Protein AF-A0A2S2NAG1-F1 (afdb_monomer_lite)

Radius of gyration: 18.67 Å; chains: 1; bounding box: 41×44×54 Å

Secondary structure (DSSP, 8-state):
--TT----S--HHHHHHHHHHHHHTTHHHHS-------GGGGTTB-STT-TT-HHHHHSSSTTT-SS-EEEEEE-TTS-EEEEEEE----SSBPPTTGGGSEE--HHHHHHHHHHHSS--S-EEEEESS-GGGEE--SS--HHHHHHH-TTEEEEEE-SSGGGTTT-S-EEEE-TTS-EEEEPPPSSSS-EEEEEEEETTEEEEEEEETT----EEEEES--TTSB-TT---HHHHHHTTS--EEEE-

Organism: Schizaphis graminum (NCBI:txid13262)

Foldseek 3Di:
DPPPPQDQADDLVVLVVVLCCCVVVVVVVPDDDDDDDALSQLRPAQALPGPSNSCCVRPPCCVVDVAKDKDWDADPVRAIEIEIEHGQADHNRYGPDVSQAGEDEPVNLVVSLVRLPDDPHAYEYEYADDQVRYDYPDDDGPLNSQLVRLRRAEYEYERCQCVVVVRQWDWDQDPSQHIYGYAHDCPPQVKDKDWDDDQQFIWIDIDHPPDPWDKTWPPPGDVSRGRHPRDDPVNVVVRNPDTDIDTD

pLDDT: mean 88.75, std 11.05, range [37.75, 98.62]

InterPro domains:
  IPR029052 Metallo-dependent phosphatase-like [G3DSA:3.60.21.10] (3-219)
  IPR029052 Metallo-dependent phosphatase-like [SSF56300] (11-220)

Sequence (248 aa):
KKKDGIGSTQYEGEWIAYHNVLTSGKVSEKTKWLDIRGNHDSFDVNNLDSPKNFYRKYSVQGQSHPRSYKYKVTNNAGMSLNMIAVDACLDPGPKRPFNFIGNLDEYEILELQSLANNTKDPIVWFGHYPTSCIFTPGINNVRSIIGENPMSIVYLCGHLHTLGGLVPQMYTMQNEGFAELELGDWKDGRTYRLLAFDHGSFSFIDIHHGQWPIILVTNPKIPWLTIRDMETEEDRKANIKYIRLLYI

Structure (mmCIF, N/CA/C/O backbone):
data_AF-A0A2S2NAG1-F1
#
_entry.id   AF-A0A2S2NAG1-F1
#
loop_
_atom_site.group_PDB
_atom_site.id
_atom_site.type_symbol
_atom_site.label_atom_id
_atom_site.label_alt_id
_atom_site.label_comp_id
_atom_site.label_asym_id
_atom_site.label_entity_id
_atom_site.label_seq_id
_atom_site.pdbx_PDB_ins_code
_atom_site.Cartn_x
_atom_site.Cartn_y
_atom_site.Cartn_z
_atom_site.occupancy
_atom_site.B_iso_or_equiv
_atom_site.auth_seq_id
_atom_site.auth_comp_id
_atom_site.auth_asym_id
_atom_site.auth_atom_id
_atom_site.pdbx_PDB_model_num
ATOM 1 N N . LYS A 1 1 ? 3.427 -19.360 -19.756 1.00 49.25 1 LYS A N 1
ATOM 2 C CA . LYS A 1 1 ? 4.463 -19.089 -18.725 1.00 49.25 1 LYS A CA 1
ATOM 3 C C . LYS A 1 1 ? 5.658 -20.001 -18.996 1.00 49.25 1 LYS A C 1
ATOM 5 O O . LYS A 1 1 ? 5.417 -21.166 -19.289 1.00 49.25 1 LYS A O 1
ATOM 10 N N . LYS A 1 2 ? 6.914 -19.517 -18.948 1.00 40.81 2 LYS A N 1
ATOM 11 C CA . LYS A 1 2 ? 8.059 -20.443 -18.795 1.00 40.81 2 LYS A CA 1
ATOM 12 C C . LYS A 1 2 ? 7.829 -21.233 -17.502 1.00 40.81 2 LYS A C 1
ATOM 14 O O . LYS A 1 2 ? 7.310 -20.654 -16.547 1.00 40.81 2 LYS A O 1
ATOM 19 N N . LYS A 1 3 ? 8.151 -22.529 -17.515 1.00 37.75 3 LYS A N 1
ATOM 20 C CA . LYS A 1 3 ? 7.807 -23.511 -16.470 1.00 37.75 3 LYS A CA 1
ATOM 21 C C . LYS A 1 3 ? 8.214 -23.096 -15.046 1.00 37.75 3 LYS A C 1
ATOM 23 O O . LYS A 1 3 ? 7.589 -23.560 -14.106 1.00 37.75 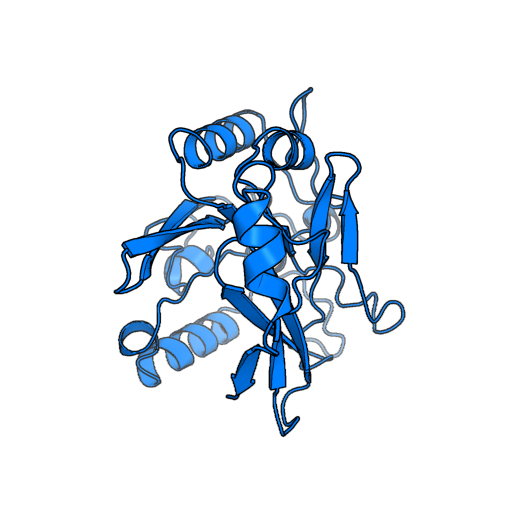3 LYS A O 1
ATOM 28 N N . ASP A 1 4 ? 9.145 -22.151 -14.912 1.00 44.66 4 ASP A N 1
ATOM 29 C CA . ASP A 1 4 ? 9.757 -21.806 -13.626 1.00 44.66 4 ASP A CA 1
ATOM 30 C C . ASP A 1 4 ? 9.275 -20.470 -13.028 1.00 44.66 4 ASP A C 1
ATOM 32 O O . ASP A 1 4 ? 9.707 -20.088 -11.950 1.00 44.66 4 ASP A O 1
ATOM 36 N N . GLY A 1 5 ? 8.407 -19.699 -13.701 1.00 49.88 5 GLY A N 1
ATOM 37 C CA . GLY A 1 5 ? 7.930 -18.407 -13.164 1.00 49.88 5 GLY A CA 1
ATOM 38 C C . GLY A 1 5 ? 8.998 -17.296 -13.061 1.00 49.88 5 GLY A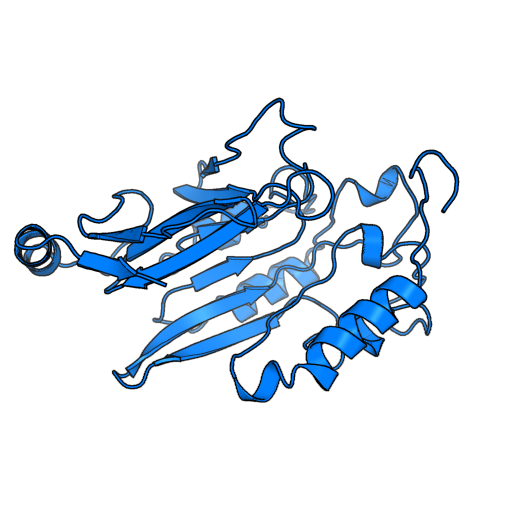 C 1
ATOM 39 O O . GLY A 1 5 ? 8.688 -16.183 -12.646 1.00 49.88 5 GLY A O 1
ATOM 40 N N . ILE A 1 6 ? 10.232 -17.558 -13.508 1.00 54.38 6 ILE A N 1
ATOM 41 C CA . ILE A 1 6 ? 11.393 -16.645 -13.513 1.00 54.38 6 ILE A CA 1
ATOM 42 C C . ILE A 1 6 ? 11.359 -15.733 -14.761 1.00 54.38 6 ILE A C 1
ATOM 44 O O . ILE A 1 6 ? 12.275 -15.709 -15.580 1.00 54.38 6 ILE A O 1
ATOM 48 N N . GLY A 1 7 ? 10.247 -15.031 -14.985 1.00 58.84 7 GLY A N 1
ATOM 49 C CA . GLY A 1 7 ? 10.110 -14.080 -16.095 1.00 58.84 7 GLY A CA 1
ATOM 50 C C . GLY A 1 7 ? 10.268 -12.633 -15.630 1.00 58.84 7 GLY A C 1
ATOM 51 O O . GLY A 1 7 ? 9.562 -12.216 -14.720 1.00 58.84 7 GLY A O 1
ATOM 52 N N . SER A 1 8 ? 11.138 -11.858 -16.284 1.00 67.81 8 SER A N 1
ATOM 53 C CA . SER A 1 8 ? 11.286 -10.405 -16.071 1.00 67.81 8 SER A CA 1
ATOM 54 C C . SER A 1 8 ? 10.543 -9.618 -17.156 1.00 67.81 8 SER A C 1
ATOM 56 O O . SER A 1 8 ? 11.139 -8.852 -17.914 1.00 67.81 8 SER A O 1
ATOM 58 N N . THR A 1 9 ? 9.261 -9.914 -17.356 1.00 72.81 9 THR A N 1
ATOM 59 C CA . THR A 1 9 ? 8.435 -9.272 -18.390 1.00 72.81 9 THR A CA 1
ATOM 60 C C . THR A 1 9 ? 7.017 -9.137 -17.872 1.00 72.81 9 THR A C 1
ATOM 62 O O . THR A 1 9 ? 6.529 -10.038 -17.191 1.00 72.81 9 THR A O 1
ATOM 65 N N . GLN A 1 10 ? 6.370 -8.027 -18.208 1.00 83.44 10 GLN A N 1
ATOM 66 C CA . GLN A 1 10 ? 4.941 -7.865 -17.993 1.00 83.44 10 GLN A CA 1
ATOM 67 C C . GLN A 1 10 ? 4.146 -8.727 -18.973 1.00 83.44 10 GLN A C 1
ATOM 69 O O . GLN A 1 10 ? 4.497 -8.844 -20.148 1.00 83.44 10 GLN A O 1
ATOM 74 N N . TYR A 1 11 ? 3.029 -9.279 -18.515 1.00 88.12 11 TYR A N 1
ATOM 75 C CA . TYR A 1 11 ? 2.107 -10.010 -19.375 1.00 88.12 11 TYR A CA 1
ATOM 76 C C . TYR A 1 11 ? 0.829 -9.194 -19.541 1.00 88.12 11 TYR A C 1
ATOM 78 O O . TYR A 1 11 ? 0.032 -9.094 -18.614 1.00 88.12 11 TYR A O 1
ATOM 86 N N . GLU A 1 12 ? 0.604 -8.637 -20.734 1.00 92.50 12 GLU A N 1
ATOM 87 C CA . GLU A 1 12 ? -0.596 -7.829 -21.008 1.00 92.50 12 GLU A CA 1
ATOM 88 C C . GLU A 1 12 ? -1.890 -8.608 -20.725 1.00 92.50 12 GLU A C 1
ATOM 90 O O . GLU A 1 12 ? -2.852 -8.050 -20.214 1.00 92.50 12 GLU A O 1
ATOM 95 N N . GLY A 1 13 ? -1.896 -9.922 -20.971 1.00 94.38 13 GLY A N 1
ATOM 96 C CA . GLY A 1 13 ? -3.037 -10.780 -20.649 1.00 94.38 13 GLY A CA 1
ATOM 97 C C . GLY A 1 13 ? -3.402 -10.806 -19.157 1.00 94.38 13 GLY A C 1
ATOM 98 O O . GLY A 1 13 ? -4.583 -10.906 -18.839 1.00 94.38 13 GLY A O 1
ATOM 99 N N . GLU A 1 14 ? -2.429 -10.680 -18.244 1.00 93.19 14 GLU A N 1
ATOM 100 C CA . GLU A 1 14 ? -2.702 -10.596 -16.798 1.00 93.19 14 GLU A CA 1
ATOM 101 C C . GLU A 1 14 ? -3.359 -9.248 -16.451 1.00 93.19 14 GLU A C 1
ATOM 103 O O . GLU A 1 14 ? -4.329 -9.213 -15.695 1.00 93.19 14 GLU A O 1
ATOM 108 N N . TRP A 1 15 ? -2.926 -8.161 -17.094 1.00 95.50 15 TRP A N 1
ATOM 109 C CA . TRP A 1 15 ? -3.542 -6.838 -16.963 1.00 95.50 15 TRP A CA 1
ATOM 110 C C . TRP A 1 15 ? -4.946 -6.749 -17.566 1.00 95.50 15 TRP A C 1
ATOM 112 O O . TRP A 1 15 ? -5.837 -6.159 -16.959 1.00 95.50 15 TRP A O 1
ATOM 122 N N . ILE A 1 16 ? -5.174 -7.372 -18.725 1.00 97.31 16 ILE A N 1
ATOM 123 C CA . ILE A 1 16 ? -6.509 -7.477 -19.328 1.00 97.31 16 ILE A CA 1
ATOM 124 C C . ILE A 1 16 ? -7.436 -8.269 -18.402 1.00 97.31 16 ILE A C 1
ATOM 126 O O . ILE A 1 16 ? -8.569 -7.853 -18.172 1.00 97.31 16 ILE A O 1
ATOM 130 N N . ALA A 1 17 ? -6.968 -9.385 -17.833 1.00 96.56 17 ALA A N 1
ATOM 131 C CA . ALA A 1 17 ? -7.755 -10.162 -16.880 1.00 96.56 17 ALA A CA 1
ATOM 132 C C . ALA A 1 17 ? -8.108 -9.337 -15.631 1.00 96.56 17 ALA A C 1
ATOM 134 O O . ALA A 1 17 ? -9.273 -9.302 -15.240 1.00 96.56 17 ALA A O 1
ATOM 135 N N . TYR A 1 18 ? -7.131 -8.630 -15.056 1.00 96.12 18 TYR A N 1
ATOM 136 C CA . TYR A 1 18 ? -7.341 -7.701 -13.944 1.00 96.12 18 TYR A CA 1
ATOM 137 C C . TYR A 1 18 ? -8.402 -6.641 -14.275 1.00 96.12 18 TYR A C 1
ATOM 139 O O . TYR A 1 18 ? -9.404 -6.517 -13.569 1.00 96.12 18 TYR A O 1
ATOM 147 N N . HIS A 1 19 ? -8.238 -5.937 -15.396 1.00 97.31 19 HIS A N 1
ATOM 148 C CA . HIS A 1 19 ? -9.169 -4.906 -15.848 1.00 97.31 19 HIS A CA 1
ATOM 149 C C . HIS A 1 19 ? -10.584 -5.456 -16.067 1.00 97.31 19 HIS A C 1
ATOM 151 O O . HIS A 1 19 ? -11.571 -4.853 -15.638 1.00 97.31 19 HIS A O 1
ATOM 157 N N . ASN A 1 20 ? -10.696 -6.628 -16.694 1.00 97.69 20 ASN A N 1
ATOM 158 C CA . ASN A 1 20 ? -11.976 -7.277 -16.960 1.00 97.69 20 ASN A CA 1
ATOM 159 C C . ASN A 1 20 ? -12.688 -7.686 -15.670 1.00 97.69 20 ASN A C 1
ATOM 161 O O . ASN A 1 20 ? -13.899 -7.508 -15.576 1.00 97.69 20 ASN A O 1
ATOM 165 N N . VAL A 1 21 ? -11.973 -8.198 -14.662 1.00 96.44 21 VAL A N 1
ATOM 166 C CA . VAL A 1 21 ? -12.572 -8.530 -13.356 1.00 96.44 21 VAL A CA 1
ATOM 167 C C . VAL A 1 21 ? -13.165 -7.282 -12.703 1.00 96.44 21 VAL A C 1
ATOM 169 O O . VAL A 1 21 ? -14.308 -7.315 -12.244 1.00 96.44 21 VAL A O 1
ATOM 172 N N . LEU A 1 22 ? -12.436 -6.163 -12.711 1.00 96.56 22 LEU A N 1
ATOM 173 C CA . LEU A 1 22 ? -12.912 -4.918 -12.106 1.00 96.56 22 LEU A CA 1
ATOM 174 C C . LEU A 1 22 ? -14.117 -4.322 -12.843 1.00 96.56 22 LEU A C 1
ATOM 176 O O . LEU A 1 22 ? -15.089 -3.903 -12.209 1.00 96.56 22 LEU A O 1
ATOM 180 N N . THR A 1 23 ? -14.067 -4.301 -14.175 1.00 96.00 23 THR A N 1
ATOM 181 C CA . THR A 1 23 ? -15.114 -3.701 -15.016 1.00 96.00 23 THR A CA 1
ATOM 182 C C . THR A 1 23 ? -16.369 -4.565 -15.085 1.00 96.00 23 THR A C 1
ATOM 184 O O . THR A 1 23 ? -17.459 -4.069 -14.808 1.00 96.00 23 THR A O 1
ATOM 187 N N . SER A 1 24 ? -16.241 -5.864 -15.370 1.00 96.69 24 SER A N 1
ATOM 188 C CA . SER A 1 24 ? -17.389 -6.785 -15.407 1.00 96.69 24 SER A CA 1
ATOM 189 C C . SER A 1 24 ? -18.043 -6.952 -14.033 1.00 96.69 24 SER A C 1
ATOM 191 O O . SER A 1 24 ? -19.267 -7.027 -13.936 1.00 96.69 24 SER A O 1
ATOM 193 N N . GLY A 1 25 ? -17.244 -6.930 -12.960 1.00 95.00 25 GLY A N 1
ATOM 194 C CA . GLY A 1 25 ? -17.728 -6.960 -11.581 1.00 95.00 25 GLY A CA 1
ATOM 195 C C . GLY A 1 25 ? -18.349 -5.644 -11.100 1.00 95.00 25 GLY A C 1
ATOM 196 O O . GLY A 1 25 ? -18.925 -5.623 -10.002 1.00 95.00 25 GLY A O 1
ATOM 197 N N . LYS A 1 26 ? -18.240 -4.567 -11.901 1.00 96.00 26 LYS A N 1
ATOM 198 C CA . LYS A 1 26 ? -18.669 -3.199 -11.564 1.00 96.00 26 LYS A CA 1
ATOM 199 C C . LYS A 1 26 ? -18.128 -2.760 -10.202 1.00 96.00 26 LYS A C 1
ATOM 201 O O . LYS A 1 26 ? -18.850 -2.212 -9.371 1.00 96.00 26 LYS A O 1
ATOM 206 N N . VAL A 1 27 ? -16.855 -3.059 -9.935 1.00 95.69 27 VAL A N 1
ATOM 207 C CA . VAL A 1 27 ? -16.249 -2.871 -8.605 1.00 95.69 27 VAL A CA 1
ATOM 208 C C . VAL A 1 27 ? -16.301 -1.406 -8.179 1.00 95.69 27 VAL A C 1
ATOM 210 O O . VAL A 1 27 ? -16.669 -1.116 -7.043 1.00 95.69 27 VAL A O 1
ATOM 213 N N . SER A 1 28 ? -16.031 -0.488 -9.108 1.00 91.44 28 SER A N 1
ATOM 214 C CA . SER A 1 28 ? -16.070 0.958 -8.869 1.00 91.44 28 SER A CA 1
ATOM 215 C C . SER A 1 28 ? -17.459 1.503 -8.512 1.00 91.44 28 SER A C 1
ATOM 217 O O . SER A 1 28 ? -17.537 2.569 -7.909 1.00 91.44 28 SER A O 1
ATOM 219 N N . GLU A 1 29 ? -18.545 0.790 -8.841 1.00 94.62 29 GLU A N 1
ATOM 220 C CA . GLU A 1 29 ? -19.914 1.156 -8.438 1.00 94.62 29 GLU A CA 1
ATOM 221 C C . GLU A 1 29 ? -20.208 0.762 -6.978 1.00 94.62 29 GLU A C 1
ATOM 223 O O . GLU A 1 29 ? -21.140 1.285 -6.374 1.00 94.62 29 GLU A O 1
ATOM 228 N N . LYS A 1 30 ? -19.426 -0.165 -6.405 1.00 93.12 30 LYS A N 1
ATOM 229 C CA . LYS A 1 30 ? -19.651 -0.733 -5.063 1.00 93.12 30 LYS A CA 1
ATOM 230 C C . LYS A 1 30 ? -18.661 -0.224 -4.027 1.00 93.12 30 LYS A C 1
ATOM 232 O O . LYS A 1 30 ? -19.003 -0.098 -2.856 1.00 93.12 30 LYS A O 1
ATOM 237 N N . THR A 1 31 ? -17.419 0.007 -4.435 1.00 93.19 31 THR A N 1
ATOM 238 C CA . THR A 1 31 ? -16.348 0.436 -3.540 1.00 93.19 31 THR A CA 1
ATOM 239 C C . THR A 1 31 ? -15.294 1.227 -4.297 1.00 93.19 31 THR A C 1
ATOM 241 O O . THR A 1 31 ? -15.113 1.074 -5.508 1.00 93.19 31 THR A O 1
ATOM 244 N N . LYS A 1 32 ? -14.556 2.071 -3.575 1.00 95.06 32 LYS A N 1
ATOM 245 C CA . LYS A 1 32 ? -13.394 2.734 -4.152 1.00 95.06 32 LYS A CA 1
ATOM 246 C C . LYS A 1 32 ? -12.256 1.726 -4.284 1.00 95.06 32 LYS A C 1
ATOM 248 O O . LYS A 1 32 ? -11.850 1.110 -3.305 1.00 95.06 32 LYS A O 1
ATOM 253 N N . TRP A 1 33 ? -11.718 1.607 -5.493 1.00 96.94 33 TRP A N 1
ATOM 254 C CA . TRP A 1 33 ? -10.551 0.780 -5.775 1.00 96.94 33 TRP A CA 1
ATOM 255 C C . TRP A 1 33 ? -9.306 1.655 -5.920 1.00 96.94 33 TRP A C 1
ATOM 257 O O . TRP A 1 33 ? -9.256 2.508 -6.810 1.00 96.94 33 TRP A O 1
ATOM 267 N N . LEU A 1 34 ? -8.334 1.471 -5.027 1.00 97.69 34 LEU A N 1
ATOM 268 C CA . LEU A 1 34 ? -7.050 2.169 -5.036 1.00 97.69 34 LEU A CA 1
ATOM 269 C C . LEU A 1 34 ? -5.962 1.153 -5.380 1.00 97.69 34 LEU A C 1
ATOM 271 O O . LEU A 1 34 ? -5.789 0.174 -4.660 1.00 97.69 34 LEU A O 1
ATOM 275 N N . ASP A 1 35 ? -5.260 1.373 -6.485 1.00 97.50 35 ASP A N 1
ATOM 276 C CA . ASP A 1 35 ? -4.151 0.536 -6.927 1.00 97.50 35 ASP A CA 1
ATOM 277 C C . ASP A 1 35 ? -2.884 1.370 -7.135 1.00 97.50 35 ASP A C 1
ATOM 279 O O . ASP A 1 35 ? -2.932 2.581 -7.345 1.00 97.50 35 ASP A O 1
ATOM 283 N N . ILE A 1 36 ? -1.736 0.715 -7.006 1.00 97.69 36 ILE A N 1
ATOM 284 C CA . ILE A 1 36 ? -0.416 1.259 -7.313 1.00 97.69 36 ILE A CA 1
ATOM 285 C C . ILE A 1 36 ? 0.423 0.116 -7.873 1.00 97.69 36 ILE A C 1
ATOM 287 O O . ILE A 1 36 ? 0.226 -1.045 -7.505 1.00 97.69 36 ILE A O 1
ATOM 291 N N . ARG A 1 37 ? 1.312 0.426 -8.810 1.00 95.06 37 ARG A N 1
ATOM 292 C CA . ARG A 1 37 ? 2.131 -0.585 -9.484 1.00 95.06 37 ARG A CA 1
ATOM 293 C C . ARG A 1 37 ? 3.214 -1.158 -8.572 1.00 95.06 37 ARG A C 1
ATOM 295 O O . ARG A 1 37 ? 3.752 -0.461 -7.712 1.00 95.06 37 ARG A O 1
ATOM 302 N N . GLY A 1 38 ? 3.551 -2.422 -8.802 1.00 93.94 38 GLY A N 1
ATOM 303 C CA . GLY A 1 38 ? 4.709 -3.078 -8.213 1.00 93.94 38 GLY A CA 1
ATOM 304 C C . GLY A 1 38 ? 5.879 -3.225 -9.180 1.00 93.94 38 GLY A C 1
ATOM 305 O O . GLY A 1 38 ? 5.833 -2.845 -10.349 1.00 93.94 38 GLY A O 1
ATOM 306 N N . ASN A 1 39 ? 6.953 -3.845 -8.704 1.00 91.25 39 ASN A N 1
ATOM 307 C CA . ASN A 1 39 ? 8.184 -3.995 -9.478 1.00 91.25 39 ASN A CA 1
ATOM 308 C C . ASN A 1 39 ? 8.021 -4.851 -10.747 1.00 91.25 39 ASN A C 1
ATOM 310 O O . ASN A 1 39 ? 8.737 -4.662 -11.728 1.00 91.25 39 ASN A O 1
ATOM 314 N N . HIS A 1 40 ? 7.099 -5.815 -10.728 1.00 90.25 40 HIS A N 1
ATOM 315 C CA . HIS A 1 40 ? 6.779 -6.648 -11.887 1.00 90.25 40 HIS A CA 1
ATOM 316 C C . HIS A 1 40 ? 6.009 -5.877 -12.973 1.00 90.25 40 HIS A C 1
ATOM 318 O O . HIS A 1 40 ? 6.102 -6.223 -14.152 1.00 90.25 40 HIS A O 1
ATOM 324 N N . ASP A 1 41 ? 5.318 -4.807 -12.586 1.00 89.19 41 ASP A N 1
ATOM 325 C CA . ASP A 1 41 ? 4.484 -3.958 -13.442 1.00 89.19 41 ASP A CA 1
ATOM 326 C C . ASP A 1 41 ? 5.280 -2.845 -14.135 1.00 89.19 41 ASP A C 1
ATOM 328 O O . ASP A 1 41 ? 4.767 -2.136 -14.997 1.00 89.19 41 ASP A O 1
ATOM 332 N N . SER A 1 42 ? 6.549 -2.683 -13.764 1.00 86.75 42 SER A N 1
ATOM 333 C CA . SER A 1 42 ? 7.491 -1.761 -14.399 1.00 86.75 42 SER A CA 1
ATOM 334 C C . SER A 1 42 ? 8.500 -2.476 -15.303 1.00 86.75 42 SER A C 1
ATOM 336 O O . SER A 1 42 ? 9.312 -1.822 -15.948 1.00 86.75 42 SER A O 1
ATOM 338 N N . PHE A 1 43 ? 8.438 -3.806 -15.442 1.00 84.94 43 PHE A N 1
ATOM 339 C CA . PHE A 1 43 ? 9.377 -4.529 -16.303 1.00 84.94 43 PHE A CA 1
ATOM 340 C C . PHE A 1 43 ? 9.307 -4.096 -17.769 1.00 84.94 43 PHE A C 1
ATOM 342 O O . PHE A 1 43 ? 8.251 -4.196 -18.399 1.00 84.94 43 PHE A O 1
ATOM 349 N N . ASP A 1 44 ? 10.472 -3.764 -18.339 1.00 81.75 44 ASP A N 1
ATOM 350 C CA . ASP A 1 44 ? 10.623 -3.426 -19.766 1.00 81.75 44 ASP A CA 1
ATOM 351 C C . ASP A 1 44 ? 9.815 -2.170 -20.158 1.00 81.75 44 ASP A C 1
ATOM 353 O O . ASP A 1 44 ? 9.381 -2.021 -21.304 1.00 81.75 44 ASP A O 1
ATOM 357 N N . VAL A 1 45 ? 9.593 -1.272 -19.188 1.00 86.56 45 VAL A N 1
ATOM 358 C CA . VAL A 1 45 ? 8.940 0.029 -19.375 1.00 86.56 45 VAL A CA 1
ATOM 359 C C . VAL A 1 45 ? 10.015 1.102 -19.495 1.00 86.56 45 VAL A C 1
ATOM 361 O O . VAL A 1 45 ? 10.690 1.426 -18.527 1.00 86.56 45 VAL A O 1
ATOM 364 N N . ASN A 1 46 ? 10.177 1.655 -20.697 1.00 86.31 46 ASN A N 1
ATOM 365 C CA . ASN A 1 46 ? 11.232 2.634 -20.984 1.00 86.31 46 ASN A CA 1
ATOM 366 C C . ASN A 1 46 ? 11.006 4.011 -20.342 1.00 86.31 46 ASN A C 1
ATOM 368 O O . ASN A 1 46 ? 11.961 4.759 -20.180 1.00 86.31 46 ASN A O 1
ATOM 372 N N . ASN A 1 47 ? 9.752 4.380 -20.100 1.00 88.94 47 ASN A N 1
ATOM 373 C CA . ASN A 1 47 ? 9.343 5.611 -19.428 1.00 88.94 47 ASN A CA 1
ATOM 374 C C . ASN A 1 47 ? 7.851 5.522 -19.075 1.00 88.94 47 ASN A C 1
ATOM 376 O O . ASN A 1 47 ? 7.140 4.630 -19.564 1.00 88.94 47 ASN A O 1
ATOM 380 N N . LEU A 1 48 ? 7.351 6.478 -18.290 1.00 87.88 48 LEU A N 1
ATOM 381 C CA . LEU A 1 48 ? 5.933 6.554 -17.933 1.00 87.88 48 LEU A CA 1
ATOM 382 C C . LEU A 1 48 ? 4.987 6.592 -19.140 1.00 87.88 48 LEU A C 1
ATOM 384 O O . LEU A 1 48 ? 3.910 6.008 -19.044 1.00 87.88 48 LEU A O 1
ATOM 388 N N . ASP A 1 49 ? 5.355 7.219 -20.257 1.00 90.44 49 ASP A N 1
ATOM 389 C CA . ASP A 1 49 ? 4.530 7.341 -21.476 1.00 90.44 49 ASP A CA 1
ATOM 390 C C . ASP A 1 49 ? 4.601 6.130 -22.413 1.00 90.44 49 ASP A C 1
ATOM 392 O O . ASP A 1 49 ? 3.944 6.094 -23.455 1.00 90.44 49 ASP A O 1
ATOM 396 N N . SER A 1 50 ? 5.361 5.102 -22.038 1.00 90.50 50 SER A N 1
ATOM 397 C CA . SER A 1 50 ? 5.488 3.888 -22.831 1.00 90.50 50 SER A CA 1
ATOM 398 C C . SER A 1 50 ? 4.122 3.219 -23.044 1.00 90.50 50 SER A C 1
ATOM 400 O O . SER A 1 50 ? 3.388 2.999 -22.078 1.00 90.50 50 SER A O 1
ATOM 402 N N . PRO A 1 51 ? 3.802 2.746 -24.264 1.00 90.25 51 PRO A N 1
ATOM 403 C CA . PRO A 1 51 ? 2.597 1.947 -24.504 1.00 90.25 51 PRO A CA 1
ATOM 404 C C . PRO A 1 51 ? 2.616 0.599 -23.759 1.00 90.25 51 PRO A C 1
ATOM 406 O O . PRO A 1 51 ? 1.579 -0.050 -23.631 1.00 90.25 51 PRO A O 1
ATOM 409 N N . LYS A 1 52 ? 3.789 0.178 -23.259 1.00 90.56 52 LYS A N 1
ATOM 410 C CA . LYS A 1 52 ? 3.965 -0.990 -22.382 1.00 90.56 52 LYS A CA 1
ATOM 411 C C . LYS A 1 52 ? 3.748 -0.671 -20.897 1.00 90.56 52 LYS A C 1
ATOM 413 O O . LYS A 1 52 ? 3.906 -1.559 -20.063 1.00 90.56 52 LYS A O 1
ATOM 418 N N . ASN A 1 53 ? 3.428 0.573 -20.540 1.00 93.62 53 ASN A N 1
ATOM 419 C CA . ASN A 1 53 ? 3.031 0.921 -19.181 1.00 93.62 53 ASN A CA 1
ATOM 420 C C . ASN A 1 53 ? 1.582 0.473 -18.949 1.00 93.62 53 ASN A C 1
ATOM 422 O O . ASN A 1 53 ? 0.625 1.241 -19.075 1.00 93.62 53 ASN A O 1
ATOM 426 N N . PHE A 1 54 ? 1.416 -0.816 -18.660 1.00 95.56 54 PHE A N 1
ATOM 427 C CA . PHE A 1 54 ? 0.099 -1.424 -18.519 1.00 95.56 54 PHE A CA 1
ATOM 428 C C . PHE A 1 54 ? -0.633 -0.983 -17.258 1.00 95.56 54 PHE A C 1
ATOM 430 O O . PHE A 1 54 ? -1.859 -0.918 -17.295 1.00 95.56 54 PHE A O 1
ATOM 437 N N . TYR A 1 55 ? 0.087 -0.570 -16.210 1.00 95.69 55 TYR A N 1
ATOM 438 C CA . TYR A 1 55 ? -0.520 0.125 -15.078 1.00 95.69 55 TYR A CA 1
ATOM 439 C C . TYR A 1 55 ? -1.305 1.350 -15.560 1.00 95.69 55 TYR A C 1
ATOM 441 O O . TYR A 1 55 ? -2.504 1.434 -15.326 1.00 95.69 55 TYR A O 1
ATOM 449 N N . ARG A 1 56 ? -0.693 2.242 -16.349 1.00 95.06 56 ARG A N 1
ATOM 450 C CA . ARG A 1 56 ? -1.415 3.407 -16.893 1.00 95.06 56 ARG A CA 1
ATOM 451 C C . ARG A 1 56 ? -2.576 3.039 -17.810 1.00 95.06 56 ARG A C 1
ATOM 453 O O . ARG A 1 56 ? -3.542 3.785 -17.881 1.00 95.06 56 ARG A O 1
ATOM 460 N N . LYS A 1 57 ? -2.483 1.924 -18.536 1.00 95.69 57 LYS A N 1
ATOM 461 C CA . LYS A 1 57 ? -3.508 1.514 -19.507 1.00 95.69 57 LYS A CA 1
ATOM 462 C C . LYS A 1 57 ? -4.719 0.848 -18.847 1.00 95.69 57 LYS A C 1
ATOM 464 O O . LYS A 1 57 ? -5.850 1.140 -19.226 1.00 95.69 57 LYS A O 1
ATOM 469 N N . TYR A 1 58 ? -4.488 -0.043 -17.887 1.00 96.94 58 TYR A N 1
ATOM 470 C CA . TYR A 1 58 ? -5.491 -0.993 -17.400 1.00 96.94 58 TYR A CA 1
ATOM 471 C C . TYR A 1 58 ? -5.890 -0.801 -15.935 1.00 96.94 58 TYR A C 1
ATOM 473 O O . TYR A 1 58 ? -6.946 -1.309 -15.543 1.00 96.94 58 TYR A O 1
ATOM 481 N N . SER A 1 59 ? -5.079 -0.101 -15.135 1.00 96.81 59 SER A N 1
ATOM 482 C CA . SER A 1 59 ? -5.370 0.126 -13.718 1.00 96.81 59 SER A CA 1
ATOM 483 C C . SER A 1 59 ? -6.419 1.216 -13.499 1.00 96.81 59 SER A C 1
ATOM 485 O O . SER A 1 59 ? -6.746 1.984 -14.407 1.00 96.81 59 SER A O 1
ATOM 487 N N . VAL A 1 60 ? -6.988 1.258 -12.292 1.00 96.88 60 VAL A N 1
ATOM 488 C CA . VAL A 1 60 ? -8.037 2.226 -11.948 1.00 96.88 60 VAL A CA 1
ATOM 489 C C . VAL A 1 60 ? -7.438 3.606 -11.711 1.00 96.88 60 VAL A C 1
ATOM 491 O O . VAL A 1 60 ? -8.011 4.601 -12.149 1.00 96.88 60 VAL A O 1
ATOM 494 N N . GLN A 1 61 ? -6.305 3.684 -11.012 1.00 97.38 61 GLN A N 1
ATOM 495 C CA . GLN A 1 61 ? -5.693 4.960 -10.644 1.00 97.38 61 GLN A CA 1
ATOM 496 C C . GLN A 1 61 ? -4.625 5.412 -11.639 1.00 97.38 61 GLN A C 1
ATOM 498 O O . GLN A 1 61 ? -4.420 6.613 -11.788 1.00 97.38 61 GLN A O 1
ATOM 503 N N . GLY A 1 62 ? -3.999 4.496 -12.380 1.00 95.69 62 GLY A N 1
ATOM 504 C CA . GLY A 1 62 ? -2.827 4.775 -13.214 1.00 95.69 62 GLY A CA 1
ATOM 505 C C . GLY A 1 62 ? -3.064 5.723 -14.385 1.00 95.69 62 GLY A C 1
ATOM 506 O O . GLY A 1 62 ? -2.129 6.389 -14.826 1.00 95.69 62 GLY A O 1
ATOM 507 N N . GLN A 1 63 ? -4.300 5.830 -14.879 1.00 93.69 63 GLN A N 1
ATOM 508 C CA . GLN A 1 63 ? -4.639 6.794 -15.933 1.00 93.69 63 GLN A CA 1
ATOM 509 C C . GLN A 1 63 ? -4.519 8.242 -15.442 1.00 93.69 63 GLN A C 1
ATOM 511 O O . GLN A 1 63 ? -3.992 9.091 -16.157 1.00 93.69 63 GLN A O 1
ATOM 516 N N . SER A 1 64 ? -4.991 8.516 -14.223 1.00 96.00 64 SER A N 1
ATOM 517 C CA . SER A 1 64 ? -4.959 9.851 -13.610 1.00 96.00 64 SER A CA 1
ATOM 518 C C . SER A 1 64 ? -3.698 10.094 -12.781 1.00 96.00 64 SER A C 1
ATOM 520 O O . SER A 1 64 ? -3.288 11.237 -12.612 1.00 96.00 64 SER A O 1
ATOM 522 N N . HIS A 1 65 ? -3.082 9.025 -12.281 1.00 96.62 65 HIS A N 1
ATOM 523 C CA . HIS A 1 65 ? -1.970 9.067 -11.341 1.00 96.62 65 HIS A CA 1
ATOM 524 C C . HIS A 1 65 ? -0.830 8.166 -11.837 1.00 96.62 65 HIS A C 1
ATOM 526 O O . HIS A 1 65 ? -0.765 6.983 -11.486 1.00 96.62 65 HIS A O 1
ATOM 532 N N . PRO A 1 66 ? 0.076 8.696 -12.677 1.00 92.69 66 PRO A N 1
ATOM 533 C CA . PRO A 1 66 ? 1.171 7.909 -13.241 1.00 92.69 66 PRO A CA 1
ATOM 534 C C . PRO A 1 66 ? 2.240 7.511 -12.206 1.00 92.69 66 PRO A C 1
ATOM 536 O O . PRO A 1 66 ? 3.019 6.600 -12.482 1.00 92.69 66 PRO A O 1
ATOM 539 N N . ARG A 1 67 ? 2.273 8.182 -11.046 1.00 95.88 67 ARG A N 1
ATOM 540 C CA . ARG A 1 67 ? 3.171 7.958 -9.899 1.00 95.88 67 ARG A CA 1
ATOM 541 C C . ARG A 1 67 ? 2.355 7.976 -8.592 1.00 95.88 67 ARG A C 1
ATOM 543 O O . ARG A 1 67 ? 1.145 7.743 -8.616 1.00 95.88 67 ARG A O 1
ATOM 550 N N . SER A 1 68 ? 3.017 8.248 -7.466 1.00 98.06 68 SER A N 1
ATOM 551 C CA . SER A 1 68 ? 2.422 8.462 -6.144 1.00 98.06 68 SER A CA 1
ATOM 552 C C . SER A 1 68 ? 1.230 9.423 -6.182 1.00 98.06 68 SER A C 1
ATOM 554 O O . SER A 1 68 ? 1.209 10.379 -6.956 1.00 98.06 68 SER A O 1
ATOM 556 N N . TYR A 1 69 ? 0.229 9.173 -5.339 1.00 98.31 69 TYR A N 1
ATOM 557 C CA . TYR A 1 69 ? -0.976 10.000 -5.264 1.00 98.31 69 TYR A CA 1
ATOM 558 C C . TYR A 1 69 ? -1.622 9.937 -3.886 1.00 98.31 69 TYR A C 1
ATOM 560 O O . TYR A 1 69 ? -1.300 9.086 -3.058 1.00 98.31 69 TYR A O 1
ATOM 568 N N . LYS A 1 70 ? -2.586 10.830 -3.659 1.00 97.81 70 LYS A N 1
ATOM 569 C CA . LYS A 1 70 ? -3.397 10.883 -2.444 1.00 97.81 70 LYS A CA 1
ATOM 570 C C . LYS A 1 70 ? -4.872 10.725 -2.771 1.00 97.81 70 LYS A C 1
ATOM 572 O O . LYS A 1 70 ? -5.386 11.353 -3.692 1.00 97.81 70 LYS A O 1
ATOM 577 N N . TYR A 1 71 ? -5.568 9.945 -1.957 1.00 97.12 71 TYR A N 1
ATOM 578 C CA . TYR A 1 71 ? -7.020 9.855 -1.964 1.00 97.12 71 TYR A CA 1
ATOM 579 C C . TYR A 1 71 ? -7.564 10.100 -0.558 1.00 97.12 71 TYR A C 1
ATOM 581 O O . TYR A 1 71 ? -7.107 9.484 0.400 1.00 97.12 71 TYR A O 1
ATOM 589 N N . LYS A 1 72 ? -8.556 10.981 -0.426 1.00 95.75 72 LYS A N 1
ATOM 590 C CA . LYS A 1 72 ? -9.250 11.223 0.842 1.00 95.75 72 LYS A CA 1
ATOM 591 C C . LYS A 1 72 ? -10.592 10.500 0.830 1.00 95.75 72 LYS A C 1
ATOM 593 O O . LYS A 1 72 ? -11.411 10.729 -0.057 1.00 95.75 72 LYS A O 1
ATOM 598 N N . VAL A 1 73 ? -10.816 9.641 1.818 1.00 92.44 73 VAL A N 1
ATOM 599 C CA . VAL A 1 73 ? -12.120 9.032 2.087 1.00 92.44 73 VAL A CA 1
ATOM 600 C C . VAL A 1 73 ? -12.760 9.740 3.274 1.00 92.44 73 VAL A C 1
ATOM 602 O O . VAL A 1 73 ? -12.104 9.972 4.284 1.00 92.44 73 VAL A O 1
ATOM 605 N N . THR A 1 74 ? -14.040 10.074 3.155 1.00 91.88 74 THR A N 1
ATOM 606 C CA . THR A 1 74 ? -14.844 10.639 4.242 1.00 91.88 74 THR A CA 1
ATOM 607 C C . THR A 1 74 ? -16.097 9.794 4.383 1.00 91.88 74 THR A C 1
ATOM 609 O O . THR A 1 74 ? -16.785 9.541 3.394 1.00 91.88 74 THR A O 1
ATOM 612 N N . ASN A 1 75 ? -16.372 9.309 5.592 1.00 88.62 75 ASN A N 1
ATOM 613 C CA . ASN A 1 75 ? -17.577 8.534 5.856 1.00 88.62 75 ASN A CA 1
ATOM 614 C C . ASN A 1 75 ? -18.790 9.451 6.104 1.00 88.62 75 ASN A C 1
ATOM 616 O O . ASN A 1 75 ? -18.657 10.664 6.269 1.00 88.62 75 ASN A O 1
ATOM 620 N N . ASN A 1 76 ? -19.984 8.862 6.192 1.00 87.94 76 ASN A N 1
ATOM 621 C CA . ASN A 1 76 ? -21.231 9.606 6.422 1.00 87.94 76 ASN A CA 1
ATOM 622 C C . ASN A 1 76 ? -21.272 10.349 7.771 1.00 87.94 76 ASN A C 1
ATOM 624 O O . ASN A 1 76 ? -22.070 11.265 7.935 1.00 87.94 76 ASN A O 1
ATOM 628 N N . ALA A 1 77 ? -20.427 9.961 8.730 1.00 86.12 77 ALA A N 1
ATOM 629 C CA . ALA A 1 77 ? -20.287 10.626 10.024 1.00 86.12 77 ALA A CA 1
ATOM 630 C C . ALA A 1 77 ? -19.275 11.791 9.994 1.00 86.12 77 ALA A C 1
ATOM 632 O O . ALA A 1 77 ? -19.005 12.393 11.029 1.00 86.12 77 ALA A O 1
ATOM 633 N N . GLY A 1 78 ? -18.693 12.106 8.831 1.00 86.31 78 GLY A N 1
ATOM 634 C CA . GLY A 1 78 ? -17.712 13.180 8.658 1.00 86.31 78 GLY A CA 1
ATOM 635 C C . GLY A 1 78 ? -16.275 12.805 9.033 1.00 86.31 78 GLY A C 1
ATOM 636 O O . GLY A 1 78 ? -15.369 13.615 8.840 1.00 86.31 78 GLY A O 1
ATOM 637 N N . MET A 1 79 ? -16.027 11.580 9.510 1.00 86.56 79 MET A N 1
ATOM 638 C CA . MET A 1 79 ? -14.673 11.100 9.783 1.00 86.56 79 MET A CA 1
ATOM 639 C C . MET A 1 79 ? -13.934 10.886 8.466 1.00 86.56 79 MET A C 1
ATOM 641 O O . MET A 1 79 ? -14.442 10.222 7.558 1.00 86.56 79 MET A O 1
ATOM 645 N N . SER A 1 80 ? -12.728 11.441 8.378 1.00 91.94 80 SER A N 1
ATOM 646 C CA . SER A 1 80 ? -11.906 11.387 7.178 1.00 91.94 80 SER A CA 1
ATOM 647 C C . SER A 1 80 ? -10.603 10.628 7.396 1.00 91.94 80 SER A C 1
ATOM 649 O O . SER A 1 80 ? -10.041 10.636 8.487 1.00 91.94 80 SER A O 1
ATOM 651 N N . LEU A 1 81 ? -10.117 10.000 6.329 1.00 92.94 81 LEU A N 1
ATOM 652 C CA . LEU A 1 81 ? -8.840 9.303 6.269 1.00 92.94 81 LEU A CA 1
ATOM 653 C C . LEU A 1 81 ? -8.176 9.593 4.920 1.00 92.94 81 LEU A C 1
ATOM 655 O O . LEU A 1 81 ? -8.823 9.541 3.872 1.00 92.94 81 LEU A O 1
ATOM 659 N N . ASN A 1 82 ? -6.882 9.886 4.936 1.00 95.94 82 ASN A N 1
ATOM 660 C CA . ASN A 1 82 ? -6.072 9.994 3.733 1.00 95.94 82 ASN A CA 1
ATOM 661 C C . ASN A 1 82 ? -5.372 8.669 3.458 1.00 95.94 82 ASN A C 1
ATOM 663 O O . ASN A 1 82 ? -4.805 8.052 4.354 1.00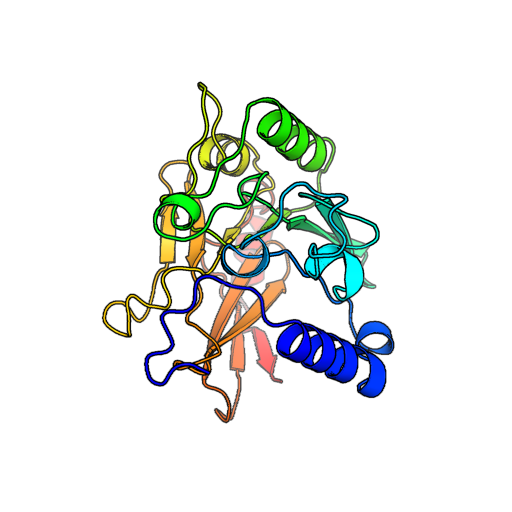 95.94 82 ASN A O 1
ATOM 667 N N . MET A 1 83 ? -5.371 8.282 2.193 1.00 97.31 83 MET A N 1
ATOM 668 C CA . MET A 1 83 ? -4.637 7.152 1.652 1.00 97.31 83 MET A CA 1
ATOM 669 C C . MET A 1 83 ? -3.565 7.721 0.724 1.00 97.31 83 MET A C 1
ATOM 671 O O . MET A 1 83 ? -3.916 8.355 -0.273 1.00 97.31 83 MET A O 1
ATOM 675 N N . ILE A 1 84 ? -2.286 7.538 1.046 1.00 98.44 84 ILE A N 1
ATOM 676 C CA . ILE A 1 84 ? -1.174 7.974 0.191 1.00 98.44 84 ILE A CA 1
ATOM 677 C C . ILE A 1 84 ? -0.515 6.748 -0.433 1.00 98.44 84 ILE A C 1
ATOM 679 O O . ILE A 1 84 ? 0.036 5.902 0.271 1.00 98.44 84 ILE A O 1
ATOM 683 N N . ALA A 1 85 ? -0.589 6.666 -1.758 1.00 98.56 85 ALA A N 1
ATOM 684 C CA . ALA A 1 85 ? 0.068 5.645 -2.555 1.00 98.56 85 ALA A CA 1
ATOM 685 C C . ALA A 1 85 ? 1.521 6.051 -2.821 1.00 98.56 85 ALA A C 1
ATOM 687 O O . ALA A 1 85 ? 1.769 7.149 -3.320 1.00 98.56 85 ALA A O 1
ATOM 688 N N . VAL A 1 86 ? 2.464 5.161 -2.528 1.00 98.50 86 VAL A N 1
ATOM 689 C CA . VAL A 1 86 ? 3.901 5.346 -2.747 1.00 98.50 86 VAL A CA 1
ATOM 690 C C . VAL A 1 86 ? 4.338 4.488 -3.928 1.00 98.50 86 VAL A C 1
ATOM 692 O O . VAL A 1 86 ? 4.408 3.261 -3.826 1.00 98.50 86 VAL A O 1
ATOM 695 N N . ASP A 1 87 ? 4.653 5.138 -5.047 1.00 97.94 87 ASP A N 1
ATOM 696 C CA . ASP A 1 87 ? 5.305 4.494 -6.184 1.00 97.94 87 ASP A CA 1
ATOM 697 C C . ASP A 1 87 ? 6.818 4.679 -6.089 1.00 97.94 87 ASP A C 1
ATOM 699 O O . ASP A 1 87 ? 7.321 5.762 -6.373 1.00 97.94 87 ASP A O 1
ATOM 703 N N . ALA A 1 88 ? 7.525 3.614 -5.715 1.00 97.19 88 ALA A N 1
ATOM 704 C CA . ALA A 1 88 ? 8.988 3.558 -5.714 1.00 97.19 88 ALA A CA 1
ATOM 705 C C . ALA A 1 88 ? 9.539 2.727 -6.890 1.00 97.19 88 ALA A C 1
ATOM 707 O O . ALA A 1 88 ? 10.680 2.269 -6.849 1.00 97.19 88 ALA A O 1
ATOM 708 N N . CYS A 1 89 ? 8.734 2.448 -7.924 1.00 95.19 89 CYS A N 1
ATOM 709 C CA . CYS A 1 89 ? 9.231 1.736 -9.097 1.00 95.19 89 CYS A CA 1
ATOM 710 C C . CYS A 1 89 ? 10.237 2.595 -9.867 1.00 95.19 89 CYS A C 1
ATOM 712 O O . CYS A 1 89 ? 10.003 3.775 -10.131 1.00 95.19 89 CYS A O 1
ATOM 714 N N . LEU A 1 90 ? 11.321 1.960 -10.308 1.00 90.25 90 LEU A N 1
ATOM 715 C CA . LEU A 1 90 ? 12.314 2.581 -11.181 1.00 90.25 90 LEU A CA 1
ATOM 716 C C . LEU A 1 90 ? 11.675 3.074 -12.488 1.00 90.25 90 LEU A C 1
ATOM 718 O O . LEU A 1 90 ? 10.806 2.404 -13.056 1.00 90.25 90 LEU A O 1
ATOM 722 N N . ASP A 1 91 ? 12.150 4.219 -12.974 1.00 87.19 91 ASP A N 1
ATOM 723 C CA . ASP A 1 91 ? 11.819 4.757 -14.290 1.00 87.19 91 ASP A CA 1
ATOM 724 C C . ASP A 1 91 ? 13.105 5.226 -15.005 1.00 87.19 91 ASP A C 1
ATOM 726 O O . ASP A 1 91 ? 13.735 6.173 -14.536 1.00 87.19 91 ASP A O 1
ATOM 730 N N . PRO A 1 92 ? 13.559 4.564 -16.093 1.00 87.62 92 PRO A N 1
ATOM 731 C CA . PRO A 1 92 ? 12.971 3.381 -16.730 1.00 87.62 92 PRO A CA 1
ATOM 732 C C . PRO A 1 92 ? 12.932 2.175 -15.788 1.00 87.62 92 PRO A C 1
ATOM 734 O O . PRO A 1 92 ? 13.795 2.033 -14.929 1.00 87.62 92 PRO A O 1
ATOM 737 N N . GLY A 1 93 ? 11.968 1.276 -15.982 1.00 84.44 93 GLY A N 1
ATOM 738 C CA . GLY A 1 93 ? 11.822 0.057 -15.190 1.00 84.44 93 GLY A CA 1
ATOM 739 C C . GLY A 1 93 ? 12.671 -1.095 -15.750 1.00 84.44 93 GLY A C 1
ATOM 740 O O . GLY A 1 93 ? 12.284 -1.746 -16.734 1.00 84.44 93 GLY A O 1
ATOM 741 N N . PRO A 1 94 ? 13.853 -1.375 -15.165 1.00 82.00 94 PRO A N 1
ATOM 742 C CA . PRO A 1 94 ? 14.747 -2.395 -15.675 1.00 82.00 94 PRO A CA 1
ATOM 743 C C . PRO A 1 94 ? 14.213 -3.790 -15.342 1.00 82.00 94 PRO A C 1
ATOM 745 O O . PRO A 1 94 ? 13.307 -3.992 -14.534 1.00 82.00 94 PRO A O 1
ATOM 748 N N . LYS A 1 95 ? 14.822 -4.801 -15.953 1.00 80.69 95 LYS A N 1
ATOM 749 C CA . LYS A 1 95 ? 14.589 -6.199 -15.579 1.00 80.69 95 LYS A CA 1
ATOM 750 C C . LYS A 1 95 ? 15.319 -6.526 -14.274 1.00 80.69 95 LYS A C 1
ATOM 752 O O . LYS A 1 95 ? 16.170 -5.772 -13.801 1.00 80.69 95 LYS A O 1
ATOM 757 N N . ARG A 1 96 ? 15.016 -7.697 -13.712 1.00 75.00 96 ARG A N 1
ATOM 758 C CA . ARG A 1 96 ? 15.801 -8.272 -12.610 1.00 75.00 96 ARG A CA 1
ATOM 759 C C . ARG A 1 96 ? 17.303 -8.295 -12.955 1.00 75.00 96 ARG A C 1
ATOM 761 O O . ARG A 1 96 ? 17.633 -8.494 -14.127 1.00 75.00 96 ARG A O 1
ATOM 768 N N . PRO A 1 97 ? 18.199 -8.167 -11.961 1.00 78.06 97 PRO A N 1
ATOM 769 C CA . PRO A 1 97 ? 17.913 -8.069 -10.522 1.00 78.06 97 PRO A CA 1
ATOM 770 C C . PRO A 1 97 ? 17.635 -6.640 -10.024 1.00 78.06 97 PRO A C 1
ATOM 772 O O . PRO A 1 97 ? 17.222 -6.471 -8.883 1.00 78.06 97 PRO A O 1
ATOM 775 N N . PHE A 1 98 ? 17.829 -5.620 -10.861 1.00 81.00 98 PHE A N 1
ATOM 776 C CA . PHE A 1 98 ? 17.856 -4.220 -10.425 1.00 81.00 98 PHE A CA 1
ATOM 777 C C . PHE A 1 98 ? 16.514 -3.699 -9.900 1.00 81.00 98 PHE A C 1
ATOM 779 O O . PHE A 1 98 ? 16.497 -2.823 -9.050 1.00 81.00 98 PHE A O 1
ATOM 786 N N . ASN A 1 99 ? 15.392 -4.269 -10.343 1.00 80.06 99 ASN A N 1
ATOM 787 C CA . ASN A 1 99 ? 14.056 -3.853 -9.911 1.00 80.06 99 ASN A CA 1
ATOM 788 C C . ASN A 1 99 ? 13.603 -4.455 -8.563 1.00 80.06 99 ASN A C 1
ATOM 790 O O . ASN A 1 99 ? 12.461 -4.238 -8.158 1.00 80.06 99 ASN A O 1
ATOM 794 N N . PHE A 1 100 ? 14.443 -5.257 -7.897 1.00 88.69 100 PHE A N 1
ATOM 795 C CA . PHE A 1 100 ? 14.157 -5.736 -6.539 1.00 88.69 100 PHE A CA 1
ATOM 796 C C . PHE A 1 100 ? 14.237 -4.598 -5.511 1.00 88.69 100 PHE A C 1
ATOM 798 O O . PHE A 1 100 ? 13.576 -4.647 -4.485 1.00 88.69 100 PHE A O 1
ATOM 805 N N . ILE A 1 101 ? 15.007 -3.551 -5.810 1.00 92.62 101 ILE A N 1
ATOM 806 C CA . ILE A 1 101 ? 15.090 -2.343 -4.994 1.00 92.62 101 ILE A CA 1
ATOM 807 C C . ILE A 1 101 ? 14.330 -1.230 -5.713 1.00 92.62 101 ILE A C 1
ATOM 809 O O . ILE A 1 101 ? 14.549 -0.985 -6.901 1.00 92.62 101 ILE A O 1
ATOM 813 N N . GLY A 1 102 ? 13.406 -0.596 -4.998 1.00 94.88 102 GLY A N 1
ATOM 814 C CA . GLY A 1 102 ? 12.740 0.616 -5.448 1.00 94.88 102 GLY A CA 1
ATOM 815 C C . GLY A 1 102 ? 13.644 1.838 -5.297 1.00 94.88 102 GLY A C 1
ATOM 816 O O . GLY A 1 102 ? 14.606 1.819 -4.530 1.00 94.88 102 GLY A O 1
ATOM 817 N N . ASN A 1 103 ? 13.323 2.913 -6.003 1.00 95.12 103 ASN A N 1
ATOM 818 C CA . ASN A 1 103 ? 13.988 4.202 -5.864 1.00 95.12 103 ASN A CA 1
ATOM 819 C C . ASN A 1 103 ? 12.939 5.290 -5.677 1.00 95.12 103 ASN A C 1
ATOM 821 O O . ASN A 1 103 ? 11.939 5.304 -6.393 1.00 95.12 103 ASN A O 1
ATOM 825 N N . LEU A 1 104 ? 13.204 6.190 -4.740 1.00 96.25 104 LEU A N 1
ATOM 826 C CA . LEU A 1 104 ? 12.550 7.487 -4.661 1.00 96.25 104 LEU A CA 1
ATOM 827 C C . LEU A 1 104 ? 13.638 8.542 -4.769 1.00 96.25 104 LEU A C 1
ATOM 829 O O . LEU A 1 104 ? 14.478 8.610 -3.877 1.00 96.25 104 LEU A O 1
ATOM 833 N N . ASP A 1 105 ? 13.668 9.310 -5.852 1.00 94.06 105 ASP A N 1
ATOM 834 C CA . ASP A 1 105 ? 14.583 10.443 -5.971 1.00 94.06 105 ASP A CA 1
ATOM 835 C C . ASP A 1 105 ? 14.121 11.647 -5.127 1.00 94.06 105 ASP A C 1
ATOM 837 O O . ASP A 1 105 ? 13.080 11.621 -4.466 1.00 94.06 105 ASP A O 1
ATOM 841 N N . GLU A 1 106 ? 14.922 12.712 -5.111 1.00 93.38 106 GLU A N 1
ATOM 842 C CA . GLU A 1 106 ? 14.615 13.911 -4.325 1.00 93.38 106 GLU A CA 1
ATOM 843 C C . GLU A 1 106 ? 13.280 14.556 -4.734 1.00 93.38 106 GLU A C 1
ATOM 845 O O . GLU A 1 106 ? 12.534 15.023 -3.874 1.00 93.38 106 GLU A O 1
ATOM 850 N N . TYR A 1 107 ? 12.938 14.538 -6.025 1.00 93.88 107 TYR A N 1
ATOM 851 C CA . TYR A 1 107 ? 11.673 15.083 -6.513 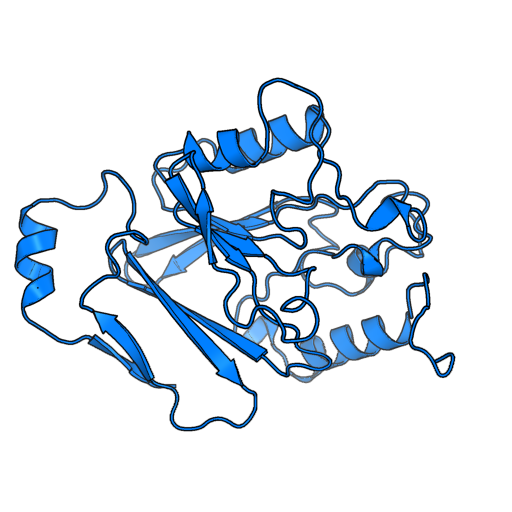1.00 93.88 107 TYR A CA 1
ATOM 852 C C . TYR A 1 107 ? 10.484 14.256 -6.013 1.00 93.88 107 TYR A C 1
ATOM 854 O O . TYR A 1 107 ? 9.501 14.809 -5.521 1.00 93.88 107 TYR A O 1
ATOM 862 N N . GLU A 1 108 ? 10.586 12.930 -6.070 1.00 95.38 108 GLU A N 1
ATOM 863 C CA . GLU A 1 108 ? 9.546 12.017 -5.595 1.00 95.38 108 GLU A CA 1
ATOM 864 C C . GLU A 1 108 ? 9.343 12.118 -4.078 1.00 95.38 108 GLU A C 1
ATOM 866 O O . GLU A 1 108 ? 8.212 12.055 -3.592 1.00 95.38 108 GLU A O 1
ATOM 871 N N . ILE A 1 109 ? 10.421 12.336 -3.325 1.00 95.62 109 ILE A N 1
ATOM 872 C CA . ILE A 1 109 ? 10.372 12.602 -1.884 1.00 95.62 109 ILE A CA 1
ATOM 873 C C . ILE A 1 109 ? 9.653 13.917 -1.579 1.00 95.62 109 ILE A C 1
ATOM 875 O O . ILE A 1 109 ? 8.767 13.939 -0.720 1.00 95.62 109 ILE A O 1
ATOM 879 N N . LEU A 1 110 ? 9.984 14.995 -2.293 1.00 94.62 110 LEU A N 1
ATOM 880 C CA . LEU A 1 110 ? 9.310 16.287 -2.139 1.00 94.62 110 LEU A CA 1
ATOM 881 C C . LEU A 1 110 ? 7.818 16.192 -2.485 1.00 94.62 110 LEU A C 1
ATOM 883 O O . LEU A 1 110 ? 6.984 16.777 -1.792 1.00 94.62 110 LEU A O 1
ATOM 887 N N . GLU A 1 111 ? 7.461 15.412 -3.506 1.00 95.62 111 GLU A N 1
ATOM 888 C CA . GLU A 1 111 ? 6.064 15.175 -3.870 1.00 95.62 111 GLU A CA 1
ATOM 889 C C . GLU A 1 111 ? 5.320 14.402 -2.771 1.00 95.62 111 GLU A C 1
ATOM 891 O O . GLU A 1 111 ? 4.227 14.798 -2.367 1.00 95.62 111 GLU A O 1
ATOM 896 N N . LEU A 1 112 ? 5.917 13.349 -2.201 1.00 96.69 112 LEU A N 1
ATOM 897 C CA . LEU A 1 112 ? 5.322 12.622 -1.070 1.00 96.69 112 LEU A CA 1
ATOM 898 C C . LEU A 1 112 ? 5.128 13.520 0.159 1.00 96.69 112 LEU A C 1
ATOM 900 O O . LEU A 1 112 ? 4.083 13.446 0.812 1.00 96.69 112 LEU A O 1
ATOM 904 N N . GLN A 1 113 ? 6.091 14.398 0.453 1.00 95.31 113 GLN A N 1
ATOM 905 C CA . GLN A 1 113 ? 5.943 15.411 1.499 1.00 95.31 113 GLN A CA 1
ATOM 906 C C . GLN A 1 113 ? 4.780 16.359 1.188 1.00 95.31 113 GLN A C 1
ATOM 908 O O . GLN A 1 113 ? 3.941 16.604 2.052 1.00 95.31 113 GLN A O 1
ATOM 913 N N . SER A 1 114 ? 4.670 16.842 -0.052 1.00 95.38 114 SER A N 1
ATOM 914 C CA . SER A 1 114 ? 3.565 17.696 -0.504 1.00 95.38 114 SER A CA 1
ATOM 915 C C . SER A 1 114 ? 2.197 17.020 -0.339 1.00 95.38 114 SER A C 1
ATOM 917 O O . SER A 1 114 ? 1.270 17.616 0.214 1.00 95.38 114 SER A O 1
ATOM 919 N N . LEU A 1 115 ? 2.077 15.745 -0.726 1.00 96.19 115 LEU A N 1
ATOM 920 C CA . LEU A 1 115 ? 0.857 14.953 -0.548 1.00 96.19 115 LEU A CA 1
ATOM 921 C C . LEU A 1 115 ? 0.493 14.797 0.939 1.00 96.19 115 LEU A C 1
ATOM 923 O O . LEU A 1 115 ? -0.684 14.882 1.311 1.00 96.19 115 LEU A O 1
ATOM 927 N N . ALA A 1 116 ? 1.484 14.587 1.801 1.00 95.00 116 ALA A N 1
ATOM 928 C CA . ALA A 1 116 ? 1.281 14.430 3.239 1.00 95.00 116 ALA A CA 1
ATOM 929 C C . ALA A 1 116 ? 1.038 15.751 3.981 1.00 95.00 116 ALA A C 1
ATOM 931 O O . ALA A 1 116 ? 0.471 15.746 5.076 1.00 95.00 116 ALA A O 1
ATOM 932 N N . ASN A 1 117 ? 1.416 16.879 3.381 1.00 89.75 117 ASN A N 1
ATOM 933 C CA . ASN A 1 117 ? 1.195 18.201 3.943 1.00 89.75 117 ASN A CA 1
ATOM 934 C C . ASN A 1 117 ? -0.295 18.595 3.924 1.00 89.75 117 ASN A C 1
ATOM 936 O O . ASN A 1 117 ? -1.132 18.039 3.205 1.00 89.75 117 ASN A O 1
ATOM 940 N N . ASN A 1 118 ? -0.630 19.603 4.734 1.00 76.38 118 ASN A N 1
ATOM 941 C CA . ASN A 1 118 ? -1.937 20.272 4.754 1.00 76.38 118 ASN A CA 1
ATOM 942 C C . ASN A 1 118 ? -3.140 19.373 5.089 1.00 76.38 118 ASN A C 1
ATOM 944 O O . ASN A 1 118 ? -4.256 19.628 4.634 1.00 76.38 118 ASN A O 1
ATOM 948 N N . THR A 1 119 ? -2.951 18.338 5.907 1.00 83.94 119 THR A N 1
ATOM 949 C CA . THR A 1 119 ? -4.062 17.551 6.452 1.00 83.94 119 THR A CA 1
ATOM 950 C C . THR A 1 119 ? -4.015 17.500 7.970 1.00 83.94 119 THR A C 1
ATOM 952 O O . THR A 1 119 ? -2.960 17.317 8.565 1.00 83.94 119 THR A O 1
ATOM 955 N N . LYS A 1 120 ? -5.188 17.654 8.587 1.00 86.56 120 LYS A N 1
ATOM 956 C CA . LYS A 1 120 ? -5.419 17.334 10.003 1.00 86.56 120 LYS A CA 1
ATOM 957 C C . LYS A 1 120 ? -6.072 15.965 10.176 1.00 86.56 120 LYS A C 1
ATOM 959 O O . LYS A 1 120 ? -6.321 15.554 11.298 1.00 86.56 120 LYS A O 1
ATOM 964 N N . ASP A 1 121 ? -6.384 15.295 9.070 1.00 91.50 121 ASP A N 1
ATOM 965 C CA . ASP A 1 121 ? -6.962 13.960 9.060 1.00 91.50 121 ASP A CA 1
ATOM 966 C C . ASP A 1 121 ? -5.853 12.902 8.988 1.00 91.50 121 ASP A C 1
ATOM 968 O O . ASP A 1 121 ? -4.834 13.140 8.324 1.00 91.50 121 ASP A O 1
ATOM 972 N N . PRO A 1 122 ? -6.063 11.731 9.609 1.00 92.50 122 PRO A N 1
ATOM 973 C CA . PRO A 1 122 ? -5.102 10.637 9.612 1.00 92.50 122 PRO A CA 1
ATOM 974 C C . PRO A 1 122 ? -4.676 10.147 8.232 1.00 92.50 122 PRO A C 1
ATOM 976 O O . PRO A 1 122 ? -5.383 10.342 7.240 1.00 92.50 122 PRO A O 1
ATOM 979 N N . ILE A 1 123 ? -3.513 9.498 8.182 1.00 94.69 123 ILE A N 1
ATOM 980 C CA . ILE A 1 123 ? -2.863 9.038 6.958 1.00 94.69 123 ILE A CA 1
ATOM 981 C C . ILE A 1 123 ? -2.490 7.557 7.079 1.00 94.69 123 ILE A C 1
ATOM 983 O O . ILE A 1 123 ? -1.732 7.143 7.961 1.00 94.69 123 ILE A O 1
ATOM 987 N N . VAL A 1 124 ? -2.993 6.771 6.131 1.00 95.94 124 VAL A N 1
ATOM 988 C CA . VAL A 1 124 ? -2.479 5.446 5.786 1.00 95.94 124 VAL A CA 1
ATOM 989 C C . VAL A 1 124 ? -1.638 5.586 4.539 1.00 95.94 124 VAL A C 1
ATOM 991 O O . VAL A 1 124 ? -2.095 6.079 3.507 1.00 95.94 124 VAL A O 1
ATOM 994 N N . TRP A 1 125 ? -0.418 5.098 4.628 1.00 98.12 125 TRP A N 1
ATOM 995 C CA . TRP A 1 125 ? 0.469 4.992 3.492 1.00 98.12 125 TRP A CA 1
ATOM 996 C C . TRP A 1 125 ? 0.403 3.572 2.951 1.00 98.12 125 TRP A C 1
ATOM 998 O O . TRP A 1 125 ? 0.271 2.616 3.716 1.00 98.12 125 TRP A O 1
ATOM 1008 N N . PHE A 1 126 ? 0.499 3.413 1.639 1.00 98.62 126 PHE A N 1
ATOM 1009 C CA . PHE A 1 126 ? 0.617 2.094 1.040 1.00 98.62 126 PHE A CA 1
ATOM 1010 C C . PHE A 1 126 ? 1.502 2.124 -0.195 1.00 98.62 126 PHE A C 1
ATOM 1012 O O . PHE A 1 126 ? 1.535 3.105 -0.929 1.00 98.62 126 PHE A O 1
ATOM 1019 N N . GLY A 1 127 ? 2.221 1.041 -0.437 1.00 98.38 127 GLY A N 1
ATOM 1020 C CA . GLY A 1 127 ? 3.100 0.909 -1.586 1.00 98.38 127 GLY A CA 1
ATOM 1021 C C . GLY A 1 127 ? 3.419 -0.547 -1.861 1.00 98.38 127 GLY A C 1
ATOM 1022 O O . GLY A 1 127 ? 2.926 -1.452 -1.193 1.00 98.38 127 GLY A O 1
ATOM 1023 N N . HIS A 1 128 ? 4.239 -0.784 -2.876 1.00 97.75 128 HIS A N 1
ATOM 1024 C CA . HIS A 1 128 ? 4.652 -2.143 -3.191 1.00 97.75 128 HIS A CA 1
ATOM 1025 C C . HIS A 1 128 ? 5.799 -2.619 -2.294 1.00 97.75 128 HIS A C 1
ATOM 1027 O O . HIS A 1 128 ? 5.690 -3.667 -1.663 1.00 97.75 128 HIS A O 1
ATOM 1033 N N . TYR A 1 129 ? 6.889 -1.853 -2.255 1.00 97.75 129 TYR A N 1
ATOM 1034 C CA . TYR A 1 129 ? 8.123 -2.228 -1.573 1.00 97.75 129 TYR A CA 1
ATOM 1035 C C . TYR A 1 129 ? 8.041 -1.945 -0.067 1.00 97.75 129 TYR A C 1
ATOM 1037 O O . TYR A 1 129 ? 7.562 -0.879 0.311 1.00 97.75 129 TYR A O 1
ATOM 1045 N N . PRO A 1 130 ? 8.569 -2.823 0.798 1.00 97.50 130 PRO A N 1
ATOM 1046 C CA . PRO A 1 130 ? 8.908 -2.479 2.168 1.00 97.50 130 PRO A CA 1
ATOM 1047 C C . PRO A 1 130 ? 9.904 -1.333 2.155 1.00 97.50 130 PRO A C 1
ATOM 1049 O O . PRO A 1 130 ? 10.720 -1.216 1.236 1.00 97.50 130 PRO A O 1
ATOM 1052 N N . THR A 1 131 ? 9.897 -0.502 3.189 1.00 96.88 131 THR A N 1
ATOM 1053 C CA . THR A 1 131 ? 10.780 0.673 3.217 1.00 96.88 131 THR A CA 1
ATOM 1054 C C . THR A 1 131 ? 12.262 0.286 3.260 1.00 96.88 131 THR A C 1
ATOM 1056 O O . THR A 1 131 ? 13.111 1.060 2.834 1.00 96.88 131 THR A O 1
ATOM 1059 N N . SER A 1 132 ? 12.590 -0.929 3.719 1.00 94.94 132 SER A N 1
ATOM 1060 C CA . SER A 1 132 ? 13.944 -1.508 3.657 1.00 94.94 132 SER A CA 1
ATOM 1061 C C . SER A 1 132 ? 14.404 -1.859 2.238 1.00 94.94 132 SER A C 1
ATOM 1063 O O . SER A 1 132 ? 15.599 -2.045 2.016 1.00 94.94 132 SER A O 1
ATOM 1065 N N . CYS A 1 133 ? 13.476 -1.948 1.286 1.00 96.19 133 CYS A N 1
ATOM 1066 C CA . CYS A 1 133 ? 13.728 -2.228 -0.125 1.00 96.19 133 CYS A CA 1
ATOM 1067 C C . CYS A 1 133 ? 13.572 -0.975 -0.998 1.00 96.19 133 CYS A C 1
ATOM 1069 O O . CYS A 1 133 ? 13.457 -1.099 -2.215 1.00 96.19 133 CYS A O 1
ATOM 1071 N N . ILE A 1 134 ? 13.561 0.221 -0.403 1.00 96.56 134 ILE A N 1
ATOM 1072 C CA . ILE A 1 134 ? 13.505 1.496 -1.120 1.00 96.56 134 ILE A CA 1
ATOM 1073 C C . ILE A 1 134 ? 14.811 2.242 -0.873 1.00 96.56 134 ILE A C 1
ATOM 1075 O O . ILE A 1 134 ? 15.176 2.533 0.264 1.00 96.56 134 ILE A O 1
ATOM 1079 N N . PHE A 1 135 ? 15.512 2.564 -1.953 1.00 94.62 135 PHE A N 1
ATOM 1080 C CA . PHE A 1 135 ? 16.630 3.487 -1.916 1.00 94.62 135 PHE A CA 1
ATOM 1081 C C . PHE A 1 135 ? 16.125 4.922 -2.086 1.00 94.62 135 PHE A C 1
ATOM 1083 O O . PHE A 1 135 ? 15.298 5.206 -2.952 1.00 94.62 135 PHE A O 1
ATOM 1090 N N . THR A 1 136 ? 16.651 5.832 -1.272 1.00 91.94 136 THR A N 1
ATOM 1091 C CA . THR A 1 136 ? 16.398 7.266 -1.394 1.00 91.94 136 THR A CA 1
ATOM 1092 C C . THR A 1 136 ? 17.723 8.009 -1.256 1.00 91.94 136 THR A C 1
ATOM 1094 O O . THR A 1 136 ? 18.386 7.856 -0.226 1.00 91.94 136 THR A O 1
ATOM 1097 N N . PRO A 1 137 ? 18.141 8.804 -2.255 1.00 80.38 137 PRO A N 1
ATOM 1098 C CA . PRO A 1 137 ? 19.300 9.662 -2.115 1.00 80.38 137 PRO A CA 1
ATOM 1099 C C . PRO A 1 137 ? 18.919 10.885 -1.271 1.00 80.38 137 PRO A C 1
ATOM 1101 O O . PRO A 1 137 ? 18.000 11.619 -1.615 1.00 80.38 137 PRO A O 1
ATOM 1104 N N . GLY A 1 138 ? 19.636 11.120 -0.172 1.00 80.00 138 GLY A N 1
ATOM 1105 C CA . GLY A 1 138 ? 19.467 12.322 0.649 1.00 80.00 138 GLY A CA 1
ATOM 1106 C C . GLY A 1 138 ? 19.245 12.042 2.132 1.00 80.00 138 GLY A C 1
ATOM 1107 O O . 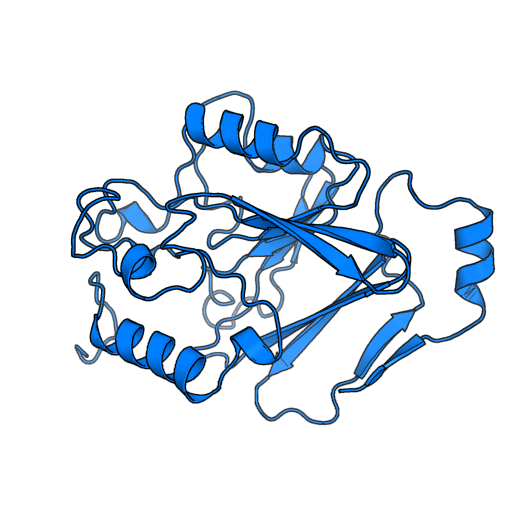GLY A 1 138 ? 19.359 10.9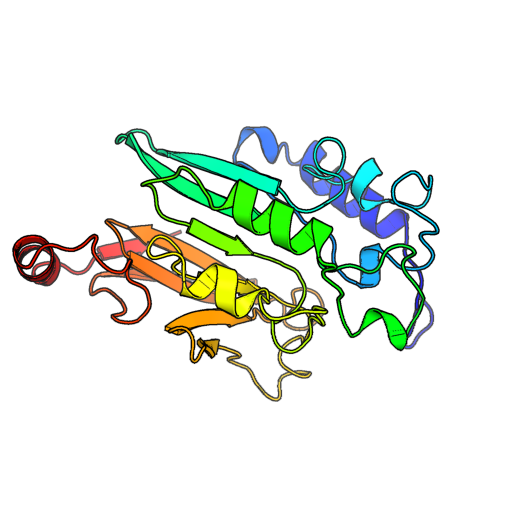12 2.601 1.00 80.00 138 GLY A O 1
ATOM 1108 N N . ILE A 1 139 ? 18.977 13.117 2.878 1.00 77.94 139 ILE A N 1
ATOM 1109 C CA . ILE A 1 139 ? 18.770 13.074 4.334 1.00 77.94 139 ILE A CA 1
ATOM 1110 C C . ILE A 1 139 ? 17.344 12.614 4.659 1.00 77.94 139 ILE A C 1
ATOM 1112 O O . ILE A 1 139 ? 17.151 11.790 5.551 1.00 77.94 139 ILE A O 1
ATOM 1116 N N . ASN A 1 140 ? 16.360 13.115 3.907 1.00 85.50 140 ASN A N 1
ATOM 1117 C CA . ASN A 1 140 ? 14.961 12.735 4.062 1.00 85.50 140 ASN A CA 1
ATOM 1118 C C . ASN A 1 140 ? 14.681 11.490 3.226 1.00 85.50 140 ASN A C 1
ATOM 1120 O O . ASN A 1 140 ? 14.886 11.492 2.014 1.00 85.50 140 ASN A O 1
ATOM 1124 N N . ASN A 1 141 ? 14.198 10.437 3.874 1.00 91.62 141 ASN A N 1
ATOM 1125 C CA . ASN A 1 141 ? 13.818 9.191 3.226 1.00 91.62 141 ASN A CA 1
ATOM 1126 C C . ASN A 1 141 ? 12.347 8.873 3.509 1.00 91.62 141 ASN A C 1
ATOM 1128 O O . ASN A 1 141 ? 11.694 9.534 4.314 1.00 91.62 141 ASN A O 1
ATOM 1132 N N . VAL A 1 142 ? 11.808 7.843 2.857 1.00 94.94 142 VAL A N 1
ATOM 1133 C CA . VAL A 1 142 ? 10.396 7.467 3.024 1.00 94.94 142 VAL A CA 1
ATOM 1134 C C . VAL A 1 142 ? 10.005 7.235 4.491 1.00 94.94 142 VAL A C 1
ATOM 1136 O O . VAL A 1 142 ? 8.915 7.629 4.896 1.00 94.94 142 VAL A O 1
ATOM 1139 N N . ARG A 1 143 ? 10.892 6.664 5.320 1.00 95.75 143 ARG A N 1
ATOM 1140 C CA . ARG A 1 143 ? 10.609 6.432 6.743 1.00 95.75 143 ARG A CA 1
ATOM 1141 C C . ARG A 1 143 ? 10.570 7.732 7.530 1.00 95.75 143 ARG A C 1
ATOM 1143 O O . ARG A 1 143 ? 9.679 7.884 8.362 1.00 95.75 143 ARG A O 1
ATOM 1150 N N . SER A 1 144 ? 11.487 8.661 7.254 1.00 94.19 144 SER A N 1
ATOM 1151 C CA . SER A 1 144 ? 11.507 9.954 7.944 1.00 94.19 144 SER A CA 1
ATOM 1152 C C . SER A 1 144 ? 10.240 10.752 7.635 1.00 94.19 144 SER A C 1
ATOM 1154 O O . SER A 1 144 ? 9.571 11.193 8.560 1.00 94.19 144 SER A O 1
ATOM 1156 N N . ILE A 1 145 ? 9.812 10.812 6.368 1.00 94.31 145 ILE A N 1
ATOM 1157 C CA . ILE A 1 145 ? 8.572 11.503 5.963 1.00 94.31 145 ILE A CA 1
ATOM 1158 C C . ILE A 1 145 ? 7.349 10.924 6.677 1.00 94.31 145 ILE A C 1
ATOM 1160 O O . ILE A 1 145 ? 6.496 11.669 7.163 1.00 94.31 145 ILE A O 1
ATOM 1164 N N . ILE A 1 146 ? 7.250 9.592 6.734 1.00 95.12 146 ILE A N 1
ATOM 1165 C CA . ILE A 1 146 ? 6.126 8.932 7.396 1.00 95.12 146 ILE A CA 1
ATOM 1166 C C . ILE A 1 146 ? 6.171 9.221 8.898 1.00 95.12 146 ILE A C 1
ATOM 1168 O O . ILE A 1 146 ? 5.164 9.652 9.453 1.00 95.12 146 ILE A O 1
ATOM 1172 N N . GLY A 1 147 ? 7.309 9.004 9.559 1.00 93.44 147 GLY A N 1
ATOM 1173 C CA . GLY A 1 147 ? 7.402 9.087 11.016 1.00 93.44 147 GLY A CA 1
ATOM 1174 C C . GLY A 1 147 ? 7.443 10.500 11.603 1.00 93.44 147 GLY A C 1
ATOM 1175 O O . GLY A 1 147 ? 7.014 10.681 12.742 1.00 93.44 147 GLY A O 1
ATOM 1176 N N . GLU A 1 148 ? 7.906 11.498 10.845 1.00 92.19 148 GLU A N 1
ATOM 1177 C CA . GLU A 1 148 ? 7.859 12.917 11.232 1.00 92.19 148 GLU A CA 1
ATOM 1178 C C . GLU A 1 148 ? 6.441 13.492 11.153 1.00 92.19 148 GLU A C 1
ATOM 1180 O O . GLU A 1 148 ? 6.131 14.472 11.832 1.00 92.19 148 GLU A O 1
ATOM 1185 N N . ASN A 1 149 ? 5.559 12.890 10.349 1.00 92.12 149 ASN A N 1
ATOM 1186 C CA . ASN A 1 149 ? 4.179 13.335 10.236 1.00 92.12 149 ASN A CA 1
ATOM 1187 C C . ASN A 1 149 ? 3.313 12.688 11.339 1.00 92.12 149 ASN A C 1
ATOM 1189 O O . ASN A 1 149 ? 3.064 11.481 11.289 1.00 92.12 149 ASN A O 1
ATOM 1193 N N . PRO A 1 150 ? 2.789 13.465 12.310 1.00 90.12 150 PRO A N 1
ATOM 1194 C CA . PRO A 1 150 ? 2.020 12.921 13.434 1.00 90.12 150 PRO A CA 1
ATOM 1195 C C . PRO A 1 150 ? 0.688 12.287 13.005 1.00 90.12 150 PRO A C 1
ATOM 1197 O O . PRO A 1 150 ? 0.123 11.482 13.743 1.00 90.12 150 PRO A O 1
ATOM 1200 N N . MET A 1 151 ? 0.199 12.612 11.802 1.00 91.69 151 MET A N 1
ATOM 1201 C CA . MET A 1 151 ? -1.023 12.034 11.249 1.00 91.69 151 MET A CA 1
ATOM 1202 C C . MET A 1 151 ? -0.800 10.668 10.594 1.00 91.69 151 MET A C 1
ATOM 1204 O O . MET A 1 151 ? -1.779 9.982 10.296 1.00 91.69 151 MET A O 1
ATOM 1208 N N . SER A 1 152 ? 0.449 10.261 10.355 1.00 92.81 152 SER A N 1
ATOM 1209 C CA . SER A 1 152 ? 0.786 8.939 9.825 1.00 92.81 152 SER A CA 1
ATOM 1210 C C . SER A 1 152 ? 0.561 7.849 10.858 1.00 92.81 152 SER A C 1
ATOM 1212 O O . SER A 1 152 ? 0.996 7.960 12.001 1.00 92.81 152 SER A O 1
ATOM 1214 N N . ILE A 1 153 ? -0.061 6.752 10.433 1.00 88.88 153 ILE A N 1
ATOM 1215 C CA . ILE A 1 153 ? -0.374 5.642 11.342 1.00 88.88 153 ILE A CA 1
ATOM 1216 C C . ILE A 1 153 ? 0.356 4.375 10.941 1.00 88.88 153 ILE A C 1
ATOM 1218 O O . ILE A 1 153 ? 0.979 3.709 11.766 1.00 88.88 153 ILE A O 1
ATOM 1222 N N . VAL A 1 154 ? 0.254 4.029 9.660 1.00 94.81 154 VAL A N 1
ATOM 1223 C CA . VAL A 1 154 ? 0.730 2.751 9.149 1.00 94.81 154 VAL A CA 1
ATOM 1224 C C . VAL A 1 154 ? 1.187 2.878 7.701 1.00 94.81 154 VAL A C 1
ATOM 1226 O O . VAL A 1 154 ? 0.590 3.621 6.918 1.00 94.81 154 VAL A O 1
ATOM 1229 N N . TYR A 1 155 ? 2.234 2.128 7.363 1.00 97.75 155 TYR A N 1
ATOM 1230 C CA . TYR A 1 155 ? 2.681 1.839 6.008 1.00 97.75 155 TYR A CA 1
ATOM 1231 C C . TYR A 1 155 ? 2.312 0.397 5.646 1.00 97.75 155 TYR A C 1
ATOM 1233 O O . TYR A 1 155 ? 2.752 -0.551 6.296 1.00 97.75 155 TYR A O 1
ATOM 1241 N N . LEU A 1 156 ? 1.472 0.224 4.630 1.00 98.25 156 LEU A N 1
ATOM 1242 C CA . LEU A 1 156 ? 1.048 -1.078 4.121 1.00 98.25 156 LEU A CA 1
ATOM 1243 C C . LEU A 1 156 ? 1.872 -1.435 2.881 1.00 98.25 156 LEU A C 1
ATOM 1245 O O . LEU A 1 156 ? 1.905 -0.664 1.922 1.00 98.25 156 LEU A O 1
ATOM 1249 N N . CYS A 1 157 ? 2.505 -2.604 2.870 1.00 98.00 157 CYS A N 1
ATOM 1250 C CA . CYS A 1 157 ? 3.360 -3.020 1.756 1.00 98.00 157 CYS A CA 1
ATOM 1251 C C . CYS A 1 157 ? 3.223 -4.509 1.407 1.00 98.00 157 CYS A C 1
ATOM 1253 O O . CYS A 1 157 ? 2.460 -5.249 2.033 1.00 98.00 157 CYS A O 1
ATOM 1255 N N . GLY A 1 158 ? 3.931 -4.937 0.361 1.00 96.00 158 GLY A N 1
ATOM 1256 C CA . GLY A 1 158 ? 4.071 -6.333 -0.059 1.00 96.00 158 GLY A CA 1
ATOM 1257 C C . GLY A 1 158 ? 5.522 -6.621 -0.450 1.00 96.00 158 GLY A C 1
ATOM 1258 O O . GLY A 1 158 ? 6.424 -6.169 0.233 1.00 96.00 158 GLY A O 1
ATOM 1259 N N . HIS A 1 159 ? 5.733 -7.296 -1.588 1.00 95.62 159 HIS A N 1
ATOM 1260 C CA . HIS A 1 159 ? 7.032 -7.569 -2.240 1.00 95.62 159 HIS A CA 1
ATOM 1261 C C . HIS A 1 159 ? 7.817 -8.809 -1.778 1.00 95.62 159 HIS A C 1
ATOM 1263 O O . HIS A 1 159 ? 8.256 -9.570 -2.639 1.00 95.62 159 HIS A O 1
ATOM 1269 N N . LEU A 1 160 ? 8.020 -9.052 -0.479 1.00 93.75 160 LEU A N 1
ATOM 1270 C CA . LEU A 1 160 ? 8.850 -10.176 -0.002 1.00 93.75 160 LEU A CA 1
ATOM 1271 C C . LEU A 1 160 ? 8.072 -11.485 0.122 1.00 93.75 160 LEU A C 1
ATOM 1273 O O . LEU A 1 160 ? 8.682 -12.549 0.256 1.00 93.75 160 LEU A O 1
ATOM 1277 N N . HIS A 1 161 ? 6.740 -11.435 0.033 1.00 92.50 161 HIS A N 1
ATOM 1278 C CA . HIS A 1 161 ? 5.879 -12.616 -0.085 1.00 92.50 161 HIS A CA 1
ATOM 1279 C C . HIS A 1 161 ? 6.113 -13.637 1.049 1.00 92.50 161 HIS A C 1
ATOM 1281 O O . HIS A 1 161 ? 6.260 -14.836 0.811 1.00 92.50 161 HIS A O 1
ATOM 1287 N N . THR A 1 162 ? 6.199 -13.170 2.300 1.00 91.50 162 THR A N 1
ATOM 1288 C CA . THR A 1 162 ? 6.510 -13.967 3.514 1.00 91.50 162 THR A CA 1
ATOM 1289 C C . THR A 1 162 ? 7.851 -14.705 3.471 1.00 91.50 162 THR A C 1
ATOM 1291 O O . THR A 1 162 ? 8.042 -15.694 4.178 1.00 91.50 162 THR A O 1
ATOM 1294 N N . LEU A 1 163 ? 8.774 -14.272 2.603 1.00 88.81 163 LEU A N 1
ATOM 1295 C CA . LEU A 1 163 ? 10.015 -14.985 2.285 1.00 88.81 163 LEU A CA 1
ATOM 1296 C C . LEU A 1 163 ? 9.758 -16.463 1.945 1.00 88.81 163 LEU A C 1
ATOM 1298 O O . LEU A 1 163 ? 10.453 -17.358 2.422 1.00 88.81 163 LEU A O 1
ATOM 1302 N N . GLY A 1 164 ? 8.714 -16.719 1.148 1.00 84.69 164 GLY A N 1
ATOM 1303 C CA . GLY A 1 164 ? 8.301 -18.076 0.782 1.00 84.69 164 GLY A CA 1
ATOM 1304 C C . GLY A 1 164 ? 7.700 -18.869 1.948 1.00 84.69 164 GLY A C 1
ATOM 1305 O O . GLY A 1 164 ? 7.877 -20.082 2.014 1.00 84.69 164 GLY A O 1
ATOM 1306 N N . GLY A 1 165 ? 7.027 -18.192 2.881 1.00 85.12 165 GLY A N 1
ATOM 1307 C CA . GLY A 1 165 ? 6.391 -18.784 4.061 1.00 85.12 165 GLY A CA 1
ATOM 1308 C C . GLY A 1 165 ? 7.292 -18.899 5.294 1.00 85.12 165 GLY A C 1
ATOM 1309 O O . GLY A 1 165 ? 6.814 -19.307 6.349 1.00 85.12 165 GLY A O 1
ATOM 1310 N N . LEU A 1 166 ? 8.574 -18.530 5.196 1.00 88.81 166 LEU A N 1
ATOM 1311 C CA . LEU A 1 166 ? 9.517 -18.578 6.321 1.00 88.81 166 LEU A CA 1
ATOM 1312 C C . LEU A 1 166 ? 9.225 -17.517 7.387 1.00 88.81 166 LEU A C 1
ATOM 1314 O O . LEU A 1 166 ? 9.526 -17.725 8.562 1.00 88.81 166 LEU A O 1
ATOM 1318 N N . VAL A 1 167 ? 8.643 -16.388 6.981 1.00 90.75 167 VAL A N 1
ATOM 1319 C CA . VAL A 1 167 ? 8.264 -15.289 7.873 1.00 90.75 167 VAL A CA 1
ATOM 1320 C C . VAL A 1 167 ? 6.780 -14.986 7.653 1.00 90.75 167 VAL A C 1
ATOM 1322 O O . VAL A 1 167 ? 6.437 -14.128 6.842 1.00 90.75 167 VAL A O 1
ATOM 1325 N N . PRO A 1 168 ? 5.872 -15.711 8.333 1.00 83.50 168 PRO A N 1
ATOM 1326 C CA . PRO A 1 168 ? 4.432 -15.606 8.089 1.00 83.50 168 PRO A CA 1
ATOM 1327 C C . PRO A 1 168 ? 3.831 -14.272 8.556 1.00 83.50 168 PRO A C 1
ATOM 1329 O O . PRO A 1 168 ? 2.751 -13.903 8.107 1.00 83.50 168 PRO A O 1
ATOM 1332 N N . GLN A 1 169 ? 4.518 -13.550 9.447 1.00 90.75 169 GLN A N 1
ATOM 1333 C CA . GLN A 1 169 ? 4.123 -12.229 9.934 1.00 90.75 169 GLN A CA 1
ATOM 1334 C C . GLN A 1 169 ? 5.288 -11.259 9.747 1.00 90.75 169 GLN A C 1
ATOM 1336 O O . GLN A 1 169 ? 6.291 -11.341 10.452 1.00 90.75 169 GLN A O 1
ATOM 1341 N N . MET A 1 170 ? 5.157 -10.347 8.787 1.00 92.81 170 MET A N 1
ATOM 1342 C CA . MET A 1 170 ? 6.183 -9.358 8.442 1.00 92.81 170 MET A CA 1
ATOM 1343 C C . MET A 1 170 ? 5.727 -7.967 8.879 1.00 92.81 170 MET A C 1
ATOM 1345 O O . MET A 1 170 ? 5.473 -7.075 8.072 1.00 92.81 170 MET A O 1
ATOM 1349 N N . TYR A 1 171 ? 5.556 -7.815 10.190 1.00 94.62 171 TYR A N 1
ATOM 1350 C CA . TYR A 1 171 ? 5.148 -6.561 10.812 1.00 94.62 171 TYR A CA 1
ATOM 1351 C C . TYR A 1 171 ? 6.314 -6.015 11.609 1.00 94.62 171 TYR A C 1
ATOM 1353 O O . TYR A 1 171 ? 6.985 -6.760 12.325 1.00 94.62 171 TYR A O 1
ATOM 1361 N N . THR A 1 172 ? 6.535 -4.715 11.526 1.00 93.44 172 THR A N 1
ATOM 1362 C CA . THR A 1 172 ? 7.570 -4.063 12.315 1.00 93.44 172 THR A CA 1
ATOM 1363 C C . THR A 1 172 ? 7.115 -2.684 12.752 1.00 93.44 172 THR A C 1
ATOM 1365 O O . THR A 1 172 ? 6.409 -1.989 12.026 1.00 93.44 172 THR A O 1
ATOM 1368 N N . MET A 1 173 ? 7.541 -2.275 13.943 1.00 92.75 173 MET A N 1
ATOM 1369 C CA . MET A 1 173 ? 7.538 -0.865 14.308 1.00 92.75 173 MET A CA 1
ATOM 1370 C C . MET A 1 173 ? 8.861 -0.278 13.847 1.00 92.75 173 MET A C 1
ATOM 1372 O O . MET A 1 173 ? 9.921 -0.738 14.270 1.00 92.75 173 MET A O 1
ATOM 1376 N N . GLN A 1 174 ? 8.802 0.702 12.951 1.00 94.06 174 GLN A N 1
ATOM 1377 C CA . GLN A 1 174 ? 10.000 1.408 12.511 1.00 94.06 174 GLN A CA 1
ATOM 1378 C C . GLN A 1 174 ? 10.549 2.279 13.646 1.00 94.06 174 GLN A C 1
ATOM 1380 O O . GLN A 1 174 ? 9.821 2.623 14.576 1.00 94.06 174 GLN A O 1
ATOM 1385 N N . ASN A 1 175 ? 11.824 2.662 13.583 1.00 91.62 175 ASN A N 1
ATOM 1386 C CA . ASN A 1 175 ? 12.445 3.493 14.625 1.00 91.62 175 ASN A CA 1
ATOM 1387 C C . ASN A 1 175 ? 11.839 4.904 14.679 1.00 91.62 175 ASN A C 1
ATOM 1389 O O . ASN A 1 175 ? 11.770 5.520 15.738 1.00 91.62 175 ASN A O 1
ATOM 1393 N N . GLU A 1 176 ? 11.336 5.387 13.547 1.00 91.69 176 GLU A N 1
ATOM 1394 C CA . GLU A 1 176 ? 10.560 6.618 13.410 1.00 91.69 176 GLU A CA 1
ATOM 1395 C C . GLU A 1 176 ? 9.134 6.459 14.012 1.00 91.69 176 GLU A C 1
ATOM 1397 O O . GLU A 1 176 ? 8.385 7.419 14.218 1.00 91.69 176 GLU A O 1
ATOM 1402 N N . GLY A 1 177 ? 8.786 5.219 14.374 1.00 88.88 177 GLY A N 1
ATOM 1403 C CA . GLY A 1 177 ? 7.714 4.791 15.271 1.00 88.88 177 GLY A CA 1
ATOM 1404 C C . GLY A 1 177 ? 6.325 4.674 14.639 1.00 88.88 177 GLY A C 1
ATOM 1405 O O . GLY A 1 177 ? 5.320 4.755 15.348 1.00 88.88 177 GLY A O 1
ATOM 1406 N N . PHE A 1 178 ? 6.258 4.486 13.329 1.00 92.19 178 PHE A N 1
ATOM 1407 C CA . PHE A 1 178 ? 5.046 4.034 12.653 1.00 92.19 178 PHE A CA 1
ATOM 1408 C C . PHE A 1 178 ? 5.090 2.516 12.452 1.00 92.19 178 PHE A C 1
ATOM 1410 O O . PHE A 1 178 ? 6.163 1.903 12.439 1.00 92.19 178 PHE A O 1
ATOM 1417 N N . ALA A 1 179 ? 3.916 1.914 12.287 1.00 94.50 179 ALA A N 1
ATOM 1418 C CA . ALA A 1 179 ? 3.806 0.508 11.936 1.00 94.50 179 ALA A CA 1
ATOM 1419 C C . ALA A 1 179 ? 4.042 0.300 10.440 1.00 94.50 179 ALA A C 1
ATOM 1421 O O . ALA A 1 179 ? 3.418 0.960 9.614 1.00 94.50 179 ALA A O 1
ATOM 1422 N N . GLU A 1 180 ? 4.873 -0.665 10.083 1.00 96.88 180 GLU A N 1
ATOM 1423 C CA . GLU A 1 180 ? 5.006 -1.170 8.724 1.00 96.88 180 GLU A CA 1
ATOM 1424 C C . GLU A 1 180 ? 4.501 -2.606 8.685 1.00 96.88 180 GLU A C 1
ATOM 1426 O O . GLU A 1 180 ? 4.987 -3.469 9.418 1.00 96.88 180 GLU A O 1
ATOM 1431 N N . LEU A 1 181 ? 3.477 -2.842 7.868 1.00 97.00 181 LEU A N 1
ATOM 1432 C CA . LEU A 1 181 ? 2.766 -4.110 7.821 1.00 97.00 181 LEU A CA 1
ATOM 1433 C C . LEU A 1 181 ? 2.835 -4.685 6.411 1.00 97.00 181 LEU A C 1
ATOM 1435 O O . LEU A 1 181 ? 1.969 -4.407 5.572 1.00 97.00 181 LEU A O 1
ATOM 1439 N N . GLU A 1 182 ? 3.819 -5.538 6.167 1.00 97.38 182 GLU A N 1
ATOM 1440 C CA . GLU A 1 182 ? 3.906 -6.256 4.907 1.00 97.38 182 GLU A CA 1
ATOM 1441 C C . GLU A 1 182 ? 2.886 -7.406 4.877 1.00 97.38 182 GLU A C 1
ATOM 1443 O O . GLU A 1 182 ? 2.668 -8.105 5.873 1.00 97.38 182 GLU A O 1
ATOM 1448 N N . LEU A 1 183 ? 2.197 -7.567 3.749 1.00 96.75 183 LEU A N 1
ATOM 1449 C CA . LEU A 1 183 ? 1.195 -8.606 3.534 1.00 96.75 183 LEU A CA 1
ATOM 1450 C C . LEU A 1 183 ? 1.770 -9.764 2.710 1.00 96.75 183 LEU A C 1
ATOM 1452 O O . LEU A 1 183 ? 2.508 -9.565 1.742 1.00 96.75 183 LEU A O 1
ATOM 1456 N N . GLY A 1 184 ? 1.379 -10.986 3.077 1.00 94.00 184 GLY A N 1
ATOM 1457 C CA . GLY A 1 184 ? 1.645 -12.174 2.276 1.00 94.00 184 GLY A CA 1
ATOM 1458 C C . GLY A 1 184 ? 0.999 -12.122 0.893 1.00 94.00 184 GLY A C 1
ATOM 1459 O O . GLY A 1 184 ? 0.133 -11.305 0.594 1.00 94.00 184 GLY A O 1
ATOM 1460 N N . ASP A 1 185 ? 1.449 -12.991 0.002 1.00 91.38 185 ASP A N 1
ATOM 1461 C CA . ASP A 1 185 ? 1.090 -12.875 -1.398 1.00 91.38 185 ASP A CA 1
ATOM 1462 C C . ASP A 1 185 ? -0.246 -13.543 -1.738 1.00 91.38 185 ASP A C 1
ATOM 1464 O O . ASP A 1 185 ? -0.648 -14.556 -1.163 1.00 91.38 185 ASP A O 1
ATOM 1468 N N . TRP A 1 186 ? -0.929 -12.997 -2.741 1.00 92.06 186 TRP A N 1
ATOM 1469 C CA . TRP A 1 186 ? -2.162 -13.595 -3.246 1.00 92.06 186 TRP A CA 1
ATOM 1470 C C . TRP A 1 186 ? -1.916 -14.803 -4.163 1.00 92.06 186 TRP A C 1
ATOM 1472 O O . TRP A 1 186 ? -2.812 -15.627 -4.357 1.00 92.06 186 TRP A O 1
ATOM 1482 N N . LYS A 1 187 ? -0.741 -14.906 -4.791 1.00 88.44 187 LYS A N 1
ATOM 1483 C CA . LYS A 1 187 ? -0.472 -15.865 -5.870 1.00 88.44 187 LYS A CA 1
ATOM 1484 C C . LYS A 1 187 ? -0.355 -17.296 -5.337 1.00 88.44 187 LYS A C 1
ATOM 1486 O O . LYS A 1 187 ? -1.028 -18.183 -5.863 1.00 88.44 187 LYS A O 1
ATOM 1491 N N . ASP A 1 188 ? 0.466 -17.480 -4.316 1.00 87.75 188 ASP A N 1
ATOM 1492 C CA . ASP A 1 188 ? 0.831 -18.736 -3.681 1.00 87.75 188 ASP A CA 1
ATOM 1493 C C . ASP A 1 188 ? 0.227 -18.802 -2.261 1.00 87.75 188 ASP A C 1
ATOM 1495 O O . ASP A 1 188 ? -0.468 -19.769 -1.953 1.00 87.75 188 ASP A O 1
ATOM 1499 N N . GLY A 1 189 ? 0.377 -17.751 -1.439 1.00 87.56 189 GLY A N 1
ATOM 1500 C CA . GLY A 1 189 ? -0.172 -17.698 -0.070 1.00 87.56 189 GLY A CA 1
ATOM 1501 C C . GLY A 1 189 ? -1.696 -17.522 0.035 1.00 87.56 189 GLY A C 1
ATOM 1502 O O . GLY A 1 189 ? -2.297 -17.881 1.051 1.00 87.56 189 GLY A O 1
ATOM 1503 N N . ARG A 1 190 ? -2.338 -17.002 -1.025 1.00 93.94 190 ARG A N 1
ATOM 1504 C CA . ARG A 1 190 ? -3.785 -16.695 -1.076 1.00 93.94 190 ARG A CA 1
ATOM 1505 C C . ARG A 1 190 ? -4.247 -15.820 0.094 1.00 93.94 190 ARG A C 1
ATOM 1507 O O . ARG A 1 190 ? -5.368 -15.970 0.579 1.00 93.94 190 ARG A O 1
ATOM 1514 N N . THR A 1 191 ? -3.381 -14.917 0.538 1.00 94.81 191 THR A N 1
ATOM 1515 C CA . THR A 1 191 ? -3.628 -14.069 1.704 1.00 94.81 191 THR A CA 1
ATOM 1516 C C . THR A 1 191 ? -4.131 -12.698 1.274 1.00 94.81 191 THR A C 1
ATOM 1518 O O . THR A 1 191 ? -3.643 -12.117 0.305 1.00 94.81 191 THR A O 1
ATOM 1521 N N . TYR A 1 192 ? -5.105 -12.171 2.006 1.00 96.19 192 TYR A N 1
ATOM 1522 C CA . TYR A 1 192 ? -5.530 -10.778 1.928 1.00 96.19 192 TYR A CA 1
ATOM 1523 C C . TYR A 1 192 ? -5.697 -10.214 3.339 1.00 96.19 192 TYR A C 1
ATOM 1525 O O . TYR A 1 192 ? -5.847 -10.965 4.300 1.00 96.19 192 TYR A O 1
ATOM 1533 N N . ARG A 1 193 ? -5.669 -8.888 3.474 1.00 96.25 193 ARG A N 1
ATOM 1534 C CA . ARG A 1 193 ? -5.833 -8.217 4.764 1.00 96.25 193 ARG A CA 1
ATOM 1535 C C . ARG A 1 193 ? -7.169 -7.502 4.827 1.00 96.25 193 ARG A C 1
ATOM 1537 O O . ARG A 1 193 ? -7.502 -6.723 3.935 1.00 96.25 193 ARG A O 1
ATOM 1544 N N . LEU A 1 194 ? -7.892 -7.725 5.916 1.00 96.19 194 LEU A N 1
ATOM 1545 C CA . LEU A 1 194 ? -9.003 -6.876 6.315 1.00 96.19 194 LEU A CA 1
ATOM 1546 C C . LEU A 1 194 ? -8.497 -5.833 7.314 1.00 96.19 194 LEU A C 1
ATOM 1548 O O . LEU A 1 194 ? -7.834 -6.178 8.289 1.00 96.19 194 LEU A O 1
ATOM 1552 N N . LEU A 1 195 ? -8.825 -4.568 7.069 1.00 93.94 195 LEU A N 1
ATOM 1553 C CA . LEU A 1 195 ? -8.445 -3.420 7.890 1.00 93.94 195 LEU A CA 1
ATOM 1554 C C . LEU A 1 195 ? -9.688 -2.623 8.276 1.00 93.94 195 LEU A C 1
ATOM 1556 O O . LEU A 1 195 ? -10.594 -2.447 7.462 1.00 93.94 195 LEU A O 1
ATOM 1560 N N . ALA A 1 196 ? -9.692 -2.089 9.493 1.00 92.31 196 ALA A N 1
ATOM 1561 C CA . ALA A 1 196 ? -10.684 -1.131 9.952 1.00 92.31 196 ALA A CA 1
ATOM 1562 C C . ALA A 1 196 ? -9.996 0.061 10.614 1.00 92.31 196 ALA A C 1
ATOM 1564 O O . ALA A 1 196 ? -9.057 -0.104 11.395 1.00 92.31 196 ALA A O 1
ATOM 1565 N N . PHE A 1 197 ? -10.503 1.253 10.308 1.00 88.69 197 PHE A N 1
ATOM 1566 C CA . PHE A 1 197 ? -10.197 2.474 11.034 1.00 88.69 197 PHE A CA 1
ATOM 1567 C C . PHE A 1 197 ? -11.428 2.887 11.837 1.00 88.69 197 PHE A C 1
ATOM 1569 O O . PHE A 1 197 ? -12.477 3.180 11.261 1.00 88.69 197 PHE A O 1
ATOM 1576 N N . ASP A 1 198 ? -11.305 2.886 13.160 1.00 84.88 198 ASP A N 1
ATOM 1577 C CA . ASP A 1 198 ? -12.417 3.085 14.085 1.00 84.88 198 ASP A CA 1
ATOM 1578 C C . ASP A 1 198 ? -11.997 4.057 15.199 1.00 84.88 198 ASP A C 1
ATOM 1580 O O . ASP A 1 198 ? -11.184 3.723 16.063 1.00 84.88 198 ASP A O 1
ATOM 1584 N N . HIS A 1 199 ? -12.527 5.286 15.163 1.00 76.94 199 HIS A N 1
ATOM 1585 C CA . HIS A 1 199 ? -12.280 6.340 16.160 1.00 76.94 199 HIS A CA 1
ATOM 1586 C C . HIS A 1 199 ? -10.791 6.529 16.510 1.00 76.94 199 HIS A C 1
ATOM 1588 O O . HIS A 1 199 ? -10.389 6.432 17.674 1.00 76.94 199 HIS A O 1
ATOM 1594 N N . GLY A 1 200 ? -9.957 6.765 15.494 1.00 74.12 200 GLY A N 1
ATOM 1595 C CA . GLY A 1 200 ? -8.539 7.083 15.687 1.00 74.12 200 GLY A CA 1
ATOM 1596 C C . GLY A 1 200 ? -7.606 5.880 15.853 1.00 74.12 200 GLY A C 1
ATOM 1597 O O . GLY A 1 200 ? -6.407 6.071 16.047 1.00 74.12 200 GLY A O 1
ATOM 1598 N N . SER A 1 201 ? -8.121 4.650 15.745 1.00 81.31 201 SER A N 1
ATOM 1599 C CA . SER A 1 201 ? -7.314 3.429 15.825 1.00 81.31 201 SER A CA 1
ATOM 1600 C C . SER A 1 201 ? -7.478 2.540 14.603 1.00 81.31 201 SER A C 1
ATOM 1602 O O . SER A 1 201 ? -8.566 2.419 14.038 1.00 81.31 201 SER A O 1
ATOM 1604 N N . PHE A 1 202 ? -6.372 1.913 14.218 1.00 88.50 202 PHE A N 1
ATOM 1605 C CA . PHE A 1 202 ? -6.314 0.886 13.196 1.00 88.50 202 PHE A CA 1
ATOM 1606 C C . PHE A 1 202 ? -6.358 -0.501 13.827 1.00 88.50 202 PHE A C 1
ATOM 1608 O O . PHE A 1 202 ? -5.705 -0.789 14.828 1.00 88.50 202 PHE A O 1
ATOM 1615 N N . SER A 1 203 ? -7.127 -1.386 13.210 1.00 92.44 203 SER A N 1
ATOM 1616 C CA . SER A 1 203 ? -7.144 -2.814 13.513 1.00 92.44 203 SER A CA 1
ATOM 1617 C C . SER A 1 203 ? -7.092 -3.592 12.212 1.00 92.44 203 SER A C 1
ATOM 1619 O O . SER A 1 203 ? -7.601 -3.133 11.186 1.00 92.44 203 SER A O 1
ATOM 1621 N N . PHE A 1 204 ? -6.462 -4.760 12.241 1.00 95.12 204 PHE A N 1
ATOM 1622 C CA . PHE A 1 204 ? -6.321 -5.579 11.050 1.00 95.12 204 PHE A CA 1
ATOM 1623 C C . PHE A 1 204 ? -6.265 -7.066 11.371 1.00 95.12 204 PHE A C 1
ATOM 1625 O O . PHE A 1 204 ? -5.936 -7.464 12.488 1.00 95.12 204 PHE A O 1
ATOM 1632 N N . ILE A 1 205 ? -6.577 -7.874 10.363 1.00 95.25 205 ILE A N 1
ATOM 1633 C CA . ILE A 1 205 ? -6.375 -9.318 10.371 1.00 95.25 205 ILE A CA 1
ATOM 1634 C C . ILE A 1 205 ? -5.983 -9.782 8.966 1.00 95.25 205 ILE A C 1
ATOM 1636 O O . ILE A 1 205 ? -6.546 -9.322 7.968 1.00 95.25 205 ILE A O 1
ATOM 1640 N N . ASP A 1 206 ? -5.025 -10.700 8.905 1.00 95.75 206 ASP A N 1
ATOM 1641 C CA . ASP A 1 206 ? -4.616 -11.372 7.672 1.00 95.75 206 ASP A CA 1
ATOM 1642 C C . ASP A 1 206 ? -5.422 -12.660 7.537 1.00 95.75 206 ASP A C 1
ATOM 1644 O O . ASP A 1 206 ? -5.574 -13.422 8.493 1.00 95.75 206 ASP A O 1
ATOM 1648 N N . ILE A 1 207 ? -5.992 -12.869 6.356 1.00 95.69 207 ILE A N 1
ATOM 1649 C CA . ILE A 1 207 ? -7.003 -13.887 6.099 1.00 95.69 207 ILE A CA 1
ATOM 1650 C C . ILE A 1 207 ? -6.562 -14.710 4.898 1.00 95.69 207 ILE A C 1
ATOM 1652 O O . ILE A 1 207 ? -6.212 -14.165 3.848 1.00 95.69 207 ILE A O 1
ATOM 1656 N N . HIS A 1 208 ? -6.628 -16.032 5.030 1.00 95.06 208 HIS A N 1
ATOM 1657 C CA . HIS A 1 208 ? -6.495 -16.920 3.884 1.00 95.06 208 HIS A CA 1
ATOM 1658 C C . HIS A 1 208 ? -7.817 -17.005 3.123 1.00 95.06 208 HIS A C 1
ATOM 1660 O O . HIS A 1 208 ? -8.892 -17.143 3.708 1.00 95.06 208 HIS A O 1
ATOM 1666 N N . HIS A 1 209 ? -7.749 -16.954 1.797 1.00 95.50 209 HIS A N 1
ATOM 1667 C CA . HIS A 1 209 ? -8.916 -17.139 0.944 1.00 95.50 209 HIS A CA 1
ATOM 1668 C C . HIS A 1 209 ? -9.669 -18.437 1.288 1.00 95.50 209 HIS A C 1
ATOM 1670 O O . HIS A 1 209 ? -9.078 -19.514 1.344 1.00 95.50 209 HIS A O 1
ATOM 1676 N N . GLY A 1 210 ? -10.986 -18.329 1.479 1.00 95.12 210 GLY A N 1
ATOM 1677 C CA . GLY A 1 210 ? -11.856 -19.442 1.874 1.00 95.12 210 GLY A CA 1
ATOM 1678 C C . GLY A 1 210 ? -12.018 -19.625 3.388 1.00 95.12 210 GLY A C 1
ATOM 1679 O O . GLY A 1 210 ? -12.798 -20.477 3.806 1.00 95.12 210 GLY A O 1
ATOM 1680 N N . GLN A 1 211 ? -11.328 -18.832 4.213 1.00 95.06 211 GLN A N 1
ATOM 1681 C CA . GLN A 1 211 ? -11.510 -18.836 5.663 1.00 95.06 211 GLN A CA 1
ATOM 1682 C C . GLN A 1 211 ? -12.859 -18.216 6.065 1.00 95.06 211 GLN A C 1
ATOM 1684 O O . GLN A 1 211 ? -13.230 -17.144 5.591 1.00 95.06 211 GLN A O 1
ATOM 1689 N N . TRP A 1 212 ? -13.571 -18.880 6.981 1.00 94.19 212 TRP A N 1
ATOM 1690 C CA . TRP A 1 212 ? -14.833 -18.424 7.571 1.00 94.19 212 TRP A CA 1
ATOM 1691 C C . TRP A 1 212 ? -14.988 -18.983 8.999 1.00 94.19 212 TRP A C 1
ATOM 1693 O O . TRP A 1 212 ? -14.639 -20.148 9.210 1.00 94.19 212 TRP A O 1
ATOM 1703 N N . PRO A 1 213 ? -15.536 -18.230 9.975 1.00 93.88 213 PRO A N 1
ATOM 1704 C CA . PRO A 1 213 ? -15.966 -16.830 9.894 1.00 93.88 213 PRO A CA 1
ATOM 1705 C C . PRO A 1 213 ? -14.797 -15.838 9.873 1.00 93.88 213 PRO A C 1
ATOM 1707 O O . PRO A 1 213 ? -13.694 -16.149 10.325 1.00 93.88 213 PRO A O 1
ATOM 1710 N N . ILE A 1 214 ? -15.061 -14.622 9.387 1.00 96.12 214 ILE A N 1
ATOM 1711 C CA . ILE A 1 214 ? -14.119 -13.502 9.453 1.00 96.12 214 ILE A CA 1
ATOM 1712 C C . ILE A 1 214 ? -14.604 -12.533 10.531 1.00 96.12 214 ILE A C 1
ATOM 1714 O O . ILE A 1 214 ? -15.668 -11.929 10.421 1.00 96.12 214 ILE A O 1
ATOM 1718 N N . ILE A 1 215 ? -13.812 -12.400 11.595 1.00 94.44 215 ILE A N 1
ATOM 1719 C CA . ILE A 1 215 ? -14.099 -11.504 12.716 1.00 94.44 215 ILE A CA 1
ATOM 1720 C C . ILE A 1 215 ? -12.883 -10.610 12.922 1.00 94.44 215 ILE A C 1
ATOM 1722 O O . ILE A 1 215 ? -11.799 -11.102 13.232 1.00 94.44 215 ILE A O 1
ATOM 1726 N N . LEU A 1 216 ? -13.071 -9.300 12.784 1.00 95.00 216 LEU A N 1
ATOM 1727 C CA . LEU A 1 216 ? -12.066 -8.306 13.141 1.00 95.00 216 LEU A CA 1
ATOM 1728 C C . LEU A 1 216 ? -12.481 -7.598 14.429 1.00 95.00 216 LEU A C 1
ATOM 1730 O O . LEU A 1 216 ? -13.503 -6.918 14.475 1.00 95.00 216 LEU A O 1
ATOM 1734 N N . VAL A 1 217 ? -11.673 -7.736 15.477 1.00 91.88 217 VAL A N 1
ATOM 1735 C CA . VAL A 1 217 ? -11.841 -6.972 16.717 1.00 91.88 217 VAL A CA 1
ATOM 1736 C C . VAL A 1 217 ? -11.304 -5.560 16.487 1.00 91.88 217 VAL A C 1
ATOM 1738 O O . VAL A 1 217 ? -10.118 -5.403 16.214 1.00 91.88 217 VAL A O 1
ATOM 1741 N N . THR A 1 218 ? -12.160 -4.541 16.591 1.00 90.00 218 THR A N 1
ATOM 1742 C CA . THR A 1 218 ? -11.758 -3.123 16.482 1.00 90.00 218 THR A CA 1
ATOM 1743 C C . THR A 1 218 ? -11.605 -2.450 17.843 1.00 90.00 218 THR A C 1
ATOM 1745 O O . THR A 1 218 ? -11.095 -1.336 17.941 1.00 90.00 218 THR A O 1
ATOM 1748 N N . ASN A 1 219 ? -12.050 -3.117 18.916 1.00 87.44 219 ASN A N 1
ATOM 1749 C CA . ASN A 1 219 ? -11.862 -2.655 20.284 1.00 87.44 219 ASN A CA 1
ATOM 1750 C C . ASN A 1 219 ? -11.808 -3.829 21.282 1.00 87.44 219 ASN A C 1
ATOM 1752 O O . ASN A 1 219 ? -12.707 -4.676 21.223 1.00 87.44 219 ASN A O 1
ATOM 1756 N N . PRO A 1 220 ? -10.836 -3.877 22.219 1.00 83.25 220 PRO A N 1
ATOM 1757 C CA . PRO A 1 220 ? -9.871 -2.825 22.572 1.00 83.25 220 PRO A CA 1
ATOM 1758 C C . PRO A 1 220 ? -8.849 -2.523 21.468 1.00 83.25 220 PRO A C 1
ATOM 1760 O O . PRO A 1 220 ? -8.529 -3.382 20.652 1.00 83.25 220 PRO A O 1
ATOM 1763 N N . LYS A 1 221 ? -8.383 -1.272 21.436 1.00 80.31 221 LYS A N 1
ATOM 1764 C CA . LYS A 1 221 ? -7.447 -0.755 20.430 1.00 80.31 221 LYS A CA 1
ATOM 1765 C C . LYS A 1 221 ? -6.078 -1.428 20.544 1.00 80.31 221 LYS A C 1
ATOM 1767 O O . LYS A 1 221 ? -5.637 -1.759 21.644 1.00 80.31 221 LYS A O 1
ATOM 1772 N N . ILE A 1 222 ? -5.379 -1.566 19.418 1.00 80.56 222 ILE A N 1
ATOM 1773 C CA . ILE A 1 222 ? -3.976 -1.998 19.391 1.00 80.56 222 ILE A CA 1
ATOM 1774 C C . ILE A 1 222 ? -3.111 -0.762 19.696 1.00 80.56 222 ILE A C 1
ATOM 1776 O O . ILE A 1 222 ? -3.091 0.151 18.870 1.00 80.56 222 ILE A O 1
ATOM 1780 N N . PRO A 1 223 ? -2.394 -0.686 20.839 1.00 76.56 223 PRO A N 1
ATOM 1781 C CA . PRO A 1 223 ? -1.796 0.574 21.300 1.00 76.56 223 PRO A CA 1
ATOM 1782 C C . PRO A 1 223 ? -0.832 1.232 20.300 1.00 76.56 223 PRO A C 1
ATOM 1784 O O . PRO A 1 223 ? -0.815 2.451 20.171 1.00 76.56 223 PRO A O 1
ATOM 1787 N N . TRP A 1 224 ? -0.073 0.430 19.550 1.00 79.44 224 TRP A N 1
ATOM 1788 C CA . TRP A 1 224 ? 0.910 0.895 18.562 1.00 79.44 224 TRP A CA 1
ATOM 1789 C C . TRP A 1 224 ? 0.314 1.180 17.168 1.00 79.44 224 TRP A C 1
ATOM 1791 O O . TRP A 1 224 ? 1.035 1.609 16.274 1.00 79.44 224 TRP A O 1
ATOM 1801 N N . LEU A 1 225 ? -0.999 0.988 16.990 1.00 83.19 225 LEU A N 1
ATOM 1802 C CA . LEU A 1 225 ? -1.778 1.351 15.796 1.00 83.19 225 LEU A CA 1
ATOM 1803 C C . LEU A 1 225 ? -2.825 2.418 16.131 1.00 83.19 225 LEU A C 1
ATOM 1805 O O . LEU A 1 225 ? -4.009 2.317 15.791 1.00 83.19 225 LEU A O 1
ATOM 1809 N N . THR A 1 226 ? -2.390 3.448 16.842 1.00 76.12 226 THR A N 1
ATOM 1810 C CA . THR A 1 226 ? -3.201 4.624 17.160 1.00 76.12 226 THR A CA 1
ATOM 1811 C C . THR A 1 226 ? -2.531 5.870 16.602 1.00 76.12 226 THR A C 1
ATOM 1813 O O . THR A 1 226 ? -1.314 5.911 16.425 1.00 76.12 226 THR A O 1
ATOM 1816 N N . ILE A 1 227 ? -3.334 6.880 16.276 1.00 74.56 227 ILE A N 1
ATOM 1817 C CA . ILE A 1 227 ? -2.804 8.178 15.856 1.00 74.56 227 ILE A CA 1
ATOM 1818 C C . ILE A 1 227 ? -2.153 8.849 17.059 1.00 74.56 227 ILE A C 1
ATOM 1820 O O . ILE A 1 227 ? -2.768 8.970 18.123 1.00 74.56 227 ILE A O 1
ATOM 1824 N N . ARG A 1 228 ? -0.927 9.331 16.866 1.00 67.94 228 ARG A N 1
ATOM 1825 C CA . ARG A 1 228 ? -0.237 10.158 17.851 1.00 67.94 228 ARG A CA 1
ATOM 1826 C C . ARG A 1 228 ? -1.003 11.478 17.986 1.00 67.94 228 ARG A C 1
ATOM 1828 O O . ARG A 1 228 ? -1.356 12.093 16.990 1.00 67.94 228 ARG A O 1
ATOM 1835 N N . ASP A 1 229 ? -1.303 11.881 19.215 1.00 64.12 229 ASP A N 1
ATOM 1836 C CA . ASP A 1 229 ? -1.907 13.181 19.555 1.00 64.12 229 ASP A CA 1
ATOM 1837 C C . ASP A 1 229 ? -3.402 13.395 19.224 1.00 64.12 229 ASP A C 1
ATOM 1839 O O . ASP A 1 229 ? -3.916 14.489 19.452 1.00 64.12 229 ASP A O 1
ATOM 1843 N N . MET A 1 230 ? -4.139 12.376 18.758 1.00 65.38 230 MET A N 1
ATOM 1844 C CA . MET A 1 230 ? -5.599 12.486 18.540 1.00 65.38 230 MET A CA 1
ATOM 1845 C C . MET A 1 230 ? -6.475 11.908 19.655 1.00 65.38 230 MET A C 1
ATOM 1847 O O . MET A 1 230 ? -7.678 12.157 19.659 1.00 65.38 230 MET A O 1
ATOM 1851 N N . GLU A 1 231 ? -5.918 11.140 20.591 1.00 66.06 231 GLU A N 1
ATOM 1852 C CA . GLU A 1 231 ? -6.697 10.606 21.711 1.00 66.06 231 GLU A CA 1
ATOM 1853 C C . GLU A 1 231 ? -6.587 11.489 22.947 1.00 66.06 231 GLU A C 1
ATOM 1855 O O . GLU A 1 231 ? -5.500 11.691 23.491 1.00 66.06 231 GLU A O 1
ATOM 1860 N N . THR A 1 232 ? -7.733 11.940 23.450 1.00 66.19 232 THR A N 1
ATOM 1861 C CA . THR A 1 232 ? -7.811 12.502 24.797 1.00 66.19 232 THR A CA 1
ATOM 1862 C C . THR A 1 232 ? -7.769 11.385 25.850 1.00 66.19 232 THR A C 1
ATOM 1864 O O . THR A 1 232 ? -8.109 10.226 25.595 1.00 66.19 232 THR A O 1
ATOM 1867 N N . GLU A 1 233 ? -7.398 11.720 27.087 1.00 66.00 233 GLU A N 1
ATOM 1868 C CA . GLU A 1 233 ? -7.491 10.785 28.222 1.00 66.00 233 GLU A CA 1
ATOM 1869 C C . GLU A 1 233 ? -8.935 10.311 28.481 1.00 66.00 233 GLU A C 1
ATOM 1871 O O . GLU A 1 233 ? -9.168 9.223 29.016 1.00 66.00 233 GLU A O 1
ATOM 1876 N N . GLU A 1 234 ? -9.922 11.107 28.075 1.00 64.38 234 GLU A N 1
ATOM 1877 C CA . GLU A 1 234 ? -11.342 10.766 28.133 1.00 64.38 234 GLU A CA 1
ATOM 1878 C C . GLU A 1 234 ? -11.718 9.741 27.057 1.00 64.38 234 GLU A C 1
ATOM 1880 O O . GLU A 1 234 ? -12.396 8.761 27.379 1.00 64.38 234 GLU A O 1
ATOM 1885 N N . ASP A 1 235 ? -11.196 9.875 25.832 1.00 65.00 235 ASP A N 1
ATOM 1886 C CA . ASP A 1 235 ? -11.356 8.876 24.767 1.00 65.00 235 ASP A CA 1
ATOM 1887 C C . ASP A 1 235 ? -10.763 7.529 25.178 1.00 65.00 235 ASP A C 1
ATOM 1889 O O . ASP A 1 235 ? -11.378 6.479 24.965 1.00 65.00 235 ASP A O 1
ATOM 1893 N N . ARG A 1 236 ? -9.590 7.541 25.820 1.00 65.81 236 ARG A N 1
ATOM 1894 C CA . ARG A 1 236 ? -8.951 6.325 26.345 1.00 65.81 236 ARG A CA 1
ATOM 1895 C C . ARG A 1 236 ? -9.824 5.638 27.390 1.00 65.81 236 ARG A C 1
ATOM 1897 O O . ARG A 1 236 ? -10.019 4.428 27.321 1.00 65.81 236 ARG A O 1
ATOM 1904 N N . LYS A 1 237 ? -10.416 6.394 28.320 1.00 63.81 237 LYS A N 1
ATOM 1905 C CA . LYS A 1 237 ? -11.293 5.853 29.378 1.00 63.81 237 LYS A CA 1
ATOM 1906 C C . LYS A 1 237 ? -12.654 5.384 28.856 1.00 63.81 237 LYS A C 1
ATOM 1908 O O . LYS A 1 237 ? -13.178 4.378 29.337 1.00 63.81 237 LYS A O 1
ATOM 1913 N N . ALA A 1 238 ? -13.238 6.086 27.886 1.00 60.31 238 ALA A N 1
ATOM 1914 C CA . ALA A 1 238 ? -14.531 5.738 27.300 1.00 60.31 238 ALA A CA 1
ATOM 1915 C C . ALA A 1 238 ? -14.454 4.475 26.423 1.00 60.31 238 ALA A C 1
ATOM 1917 O O . ALA A 1 238 ? -15.372 3.651 26.448 1.00 60.31 238 ALA A O 1
ATOM 1918 N N . ASN A 1 239 ? -13.337 4.279 25.710 1.00 60.56 239 ASN A N 1
ATOM 1919 C CA . ASN A 1 239 ? -13.139 3.154 24.791 1.00 60.56 239 ASN A CA 1
ATOM 1920 C C . ASN A 1 239 ? -12.905 1.795 25.482 1.00 60.56 239 ASN A C 1
ATOM 1922 O O . ASN A 1 239 ? -12.912 0.778 24.804 1.00 60.56 239 ASN A O 1
ATOM 1926 N N . ILE A 1 240 ? -12.746 1.708 26.806 1.00 64.38 240 ILE A N 1
ATOM 1927 C CA . ILE A 1 240 ? -12.463 0.424 27.493 1.00 64.38 240 ILE A CA 1
ATOM 1928 C C . ILE A 1 240 ? -13.751 -0.359 27.842 1.00 64.38 240 ILE A C 1
ATOM 1930 O O . ILE A 1 240 ? -13.692 -1.513 28.260 1.00 64.38 240 ILE A O 1
ATOM 1934 N N . LYS A 1 241 ? -14.943 0.224 27.651 1.00 66.06 241 LYS A N 1
ATOM 1935 C CA . LYS A 1 241 ? -16.200 -0.359 28.165 1.00 66.06 241 LYS A CA 1
ATOM 1936 C C . LYS A 1 241 ? -16.820 -1.482 27.321 1.00 66.06 241 LYS A C 1
ATOM 1938 O O . LYS A 1 241 ? -17.615 -2.241 27.866 1.00 66.06 241 LYS A O 1
ATOM 1943 N N . TYR A 1 242 ? -16.494 -1.603 26.031 1.00 77.31 242 TYR A N 1
ATOM 1944 C CA . TYR A 1 242 ? -17.190 -2.520 25.111 1.00 77.31 242 TYR A CA 1
ATOM 1945 C C . TYR A 1 242 ? -16.231 -3.243 24.167 1.00 77.31 242 TYR A C 1
ATOM 1947 O O . TYR A 1 242 ? -15.266 -2.649 23.705 1.00 77.31 242 TYR A O 1
ATOM 1955 N N . ILE A 1 243 ? -16.521 -4.494 23.804 1.00 83.88 243 ILE A N 1
ATOM 1956 C CA . ILE A 1 243 ? -15.844 -5.164 22.683 1.00 83.88 243 ILE A CA 1
ATOM 1957 C C . ILE A 1 243 ? -16.565 -4.760 21.397 1.00 83.88 243 ILE A C 1
ATOM 1959 O O . ILE A 1 243 ? -17.784 -4.905 21.306 1.00 83.88 243 ILE A O 1
ATOM 1963 N N . ARG A 1 244 ? -15.823 -4.251 20.408 1.00 86.12 244 ARG A N 1
ATOM 1964 C CA . ARG A 1 244 ? -16.362 -3.933 19.076 1.00 86.12 244 ARG A CA 1
ATOM 1965 C C . ARG A 1 244 ? -15.796 -4.902 18.058 1.00 86.12 244 ARG A C 1
ATOM 1967 O O . ARG A 1 244 ? -14.592 -5.157 18.045 1.00 86.12 244 ARG A O 1
ATOM 1974 N N . LEU A 1 245 ? -16.684 -5.430 17.225 1.00 88.31 245 LEU A N 1
ATOM 1975 C CA . LEU A 1 245 ? -16.370 -6.416 16.204 1.00 88.31 245 LEU A CA 1
ATOM 1976 C C . LEU A 1 245 ? -16.902 -5.930 14.859 1.00 88.31 245 LEU A C 1
ATOM 1978 O O . LEU A 1 245 ? -18.041 -5.472 14.769 1.00 88.31 245 LEU A O 1
ATOM 1982 N N . LEU A 1 246 ? -16.096 -6.097 13.820 1.00 86.75 246 LEU A N 1
ATOM 1983 C CA . LEU A 1 246 ? -16.537 -6.085 12.437 1.00 86.75 246 LEU A CA 1
ATOM 1984 C C . LEU A 1 246 ? -16.675 -7.540 11.976 1.00 86.75 246 LEU A C 1
ATOM 1986 O O . LEU A 1 246 ? -15.701 -8.296 11.978 1.00 86.75 246 LEU A O 1
ATOM 1990 N N . TYR A 1 247 ? -17.898 -7.914 11.612 1.00 84.06 247 TYR A N 1
ATOM 1991 C CA . TYR A 1 247 ? -18.241 -9.203 11.020 1.00 84.06 247 TYR A CA 1
ATOM 1992 C C . TYR A 1 247 ? -18.554 -8.984 9.543 1.00 84.06 247 TYR A C 1
ATOM 1994 O O . TYR A 1 247 ? -19.342 -8.092 9.218 1.00 84.06 247 TYR A O 1
ATOM 2002 N N . ILE A 1 248 ? -17.913 -9.758 8.671 1.00 76.75 248 ILE A N 1
ATOM 2003 C CA . ILE A 1 248 ? -18.074 -9.700 7.210 1.00 76.75 248 ILE A CA 1
ATOM 2004 C C . ILE A 1 248 ? -18.441 -11.087 6.728 1.00 76.75 248 ILE A C 1
ATOM 2006 O O . ILE A 1 248 ? -17.804 -12.029 7.246 1.00 76.75 248 ILE A O 1
#